Protein AF-A0A936A2B0-F1 (afdb_monomer)

Sequence (238 aa):
MNGNRLCLTAGALLLAACSSQGGEGPTPEQFKAALDAQLQALRPGGMTERTVLFENVRVGKSNGPRHSFSVTATVHDYGPGYPSNGYYGQTCVGRMDNWIFEMVPNAMGDWVVQGRMTVTDNECRNNPAEGQAAVPVTSLAGQRAAAVAMPPPPEGGSLALGEYACYGTGSQLMAGMGFVLSSDGSYADLDDDRGGNWQYDEGSASIRFSGGFLDGQRGSGVSAEGFAITDTVSCEPY

Nearest PDB structures (foldseek):
  5std-assembly1_A  TM=6.877E-01  e=2.145E+00  Pyricularia grisea
  3e99-assembly1_A  TM=5.330E-01  e=5.671E-01  Burkholderia mallei ATCC 23344
  1idp-assembly1_C  TM=6.829E-01  e=2.516E+00  Pyricularia grisea
  4m4d-assembly1_A  TM=3.464E-01  e=2.386E+00  Mus musculus
  4m4d-assembly2_B  TM=3.612E-01  e=7.295E+00  Mus musculus

Solvent-accessible surface area (backbone atoms only — not comparable to full-atom values): 13501 Å² total; per-residue (Å²): 135,89,82,91,80,90,81,83,92,82,77,87,72,80,76,72,77,79,71,79,64,87,62,100,63,80,50,69,59,37,48,40,33,48,46,46,55,54,50,56,74,63,56,56,89,79,46,82,45,70,48,55,19,45,64,44,74,42,83,54,65,69,36,68,50,36,37,30,33,35,31,26,32,33,43,38,36,37,16,54,59,47,52,96,78,74,36,22,32,34,20,33,43,25,68,43,76,66,41,65,33,36,39,30,50,46,100,88,41,51,77,42,73,45,64,87,86,74,70,84,79,48,54,71,38,66,20,86,36,70,90,40,60,55,64,54,74,88,79,51,70,52,43,65,62,58,95,63,80,71,72,79,51,75,89,39,38,33,53,57,49,42,43,31,44,46,52,45,58,88,86,52,61,77,48,86,58,36,31,32,39,44,96,88,36,38,31,26,34,74,82,68,80,46,43,31,38,48,48,78,39,42,92,73,17,28,36,39,30,40,53,46,90,51,46,79,41,45,32,37,70,28,25,60,74,25,29,31,58,46,101,55,26,40,34,30,68,106

Secondary structure (DSSP, 8-state):
-----------------------SS--HHHHHHHHHHHHHHTPPTT-SEEEEEEEEEEEEEEETTEEEEEEEEEEEEEE--BGGGTB--EEEEEEEEEEEEEEEE-TTS-EEEEE----SS-EEEE-SBTTB-SS-GGGS-SBPPPP-PPPPPPSS-----EEEEEEESTTS---TT-EEE-TTSEEE-TTSSSEEEEEEEGGGTEEEEESGGGTT-EEEEEETTEEEEETTEEEEE-

Mean predicted aligned error: 13.18 Å

Radius of gyration: 25.15 Å; Cα contacts (8 Å, |Δi|>4): 506; chains: 1; bounding box: 62×74×57 Å

pLDDT: mean 81.63, std 18.08, range [31.89, 98.44]

Foldseek 3Di:
DDDDDDDDDDDDPPPPPPPPPVDPAWDQLLVLQQLQVVLQVVADPQFPDKFKFWQDKDWDDDFQQKTKIFTWIKIWTDGCADVVVPQRFKIKIFIDHRFMWIWGQDPVLDTHIDGDSDRPPIDIDGAPHGPGHPDDPVVDHGHHRDDDDHDGGDQAARAGFAWKDKDFPDPDDPPVQTKTGDPVQKIAGPVRPWIFGKDADRVQLKMATPGTPCHGFMWGPHHQQWTASDPGMTMGHD

Structure (mmCIF, N/CA/C/O backbone):
data_AF-A0A936A2B0-F1
#
_entry.id   AF-A0A936A2B0-F1
#
loop_
_atom_site.group_PDB
_atom_site.id
_atom_site.type_symbol
_atom_site.label_atom_id
_atom_site.label_alt_id
_atom_site.label_comp_id
_atom_site.label_asym_id
_atom_site.label_entity_id
_atom_site.label_seq_id
_atom_site.pdbx_PDB_ins_code
_atom_site.Cartn_x
_atom_site.Cartn_y
_atom_site.Cartn_z
_atom_site.occupancy
_atom_site.B_iso_or_equiv
_atom_site.auth_seq_id
_atom_site.auth_comp_id
_atom_site.auth_asym_id
_atom_site.auth_atom_id
_atom_site.pdbx_PDB_model_num
ATOM 1 N N . MET A 1 1 ? 28.175 48.120 -22.594 1.00 34.78 1 MET A N 1
ATOM 2 C CA . MET A 1 1 ? 27.720 49.525 -22.620 1.00 34.78 1 MET A CA 1
ATOM 3 C C . MET A 1 1 ? 26.224 49.558 -22.342 1.00 34.78 1 MET A C 1
ATOM 5 O O . MET A 1 1 ? 25.479 48.958 -23.094 1.00 34.78 1 MET A O 1
ATOM 9 N N . ASN A 1 2 ? 25.874 50.193 -21.219 1.00 36.41 2 ASN A N 1
ATOM 10 C CA . ASN A 1 2 ? 24.611 50.804 -20.779 1.00 36.41 2 ASN A CA 1
ATOM 11 C C . ASN A 1 2 ? 23.242 50.248 -21.201 1.00 36.41 2 ASN A C 1
ATOM 13 O O . ASN A 1 2 ? 22.864 50.279 -22.366 1.00 36.41 2 ASN A O 1
ATOM 17 N N . GLY A 1 3 ? 22.425 49.981 -20.176 1.00 34.44 3 GLY A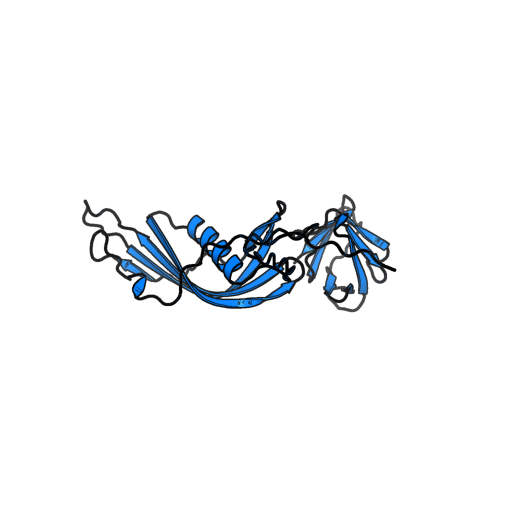 N 1
ATOM 18 C CA . GLY A 1 3 ? 20.970 49.917 -20.285 1.00 34.44 3 GLY A CA 1
ATOM 19 C C . GLY A 1 3 ? 20.259 49.718 -18.943 1.00 34.44 3 GLY A C 1
ATOM 20 O O . GLY A 1 3 ? 19.562 48.728 -18.777 1.00 34.44 3 GLY A O 1
ATOM 21 N N . ASN A 1 4 ? 20.436 50.635 -17.984 1.00 43.47 4 ASN A N 1
ATOM 22 C CA . ASN A 1 4 ? 19.662 50.669 -16.735 1.00 43.47 4 ASN A CA 1
ATOM 23 C C . ASN A 1 4 ? 18.202 51.082 -17.008 1.00 43.47 4 ASN A C 1
ATOM 25 O O . ASN A 1 4 ? 17.971 52.137 -17.600 1.00 43.47 4 ASN A O 1
ATOM 29 N N . ARG A 1 5 ? 17.227 50.334 -16.475 1.00 39.72 5 ARG A N 1
ATOM 30 C CA . ARG A 1 5 ? 15.884 50.844 -16.149 1.00 39.72 5 ARG A CA 1
ATOM 31 C C . ARG A 1 5 ? 15.418 50.265 -14.811 1.00 39.72 5 ARG A C 1
ATOM 33 O O . ARG A 1 5 ? 15.151 49.075 -14.708 1.00 39.72 5 ARG A O 1
ATOM 40 N N . LEU A 1 6 ? 15.315 51.139 -13.808 1.00 42.47 6 LEU A N 1
ATOM 41 C CA . LEU A 1 6 ? 14.513 50.921 -12.603 1.00 42.47 6 LEU A CA 1
ATOM 42 C C . LEU A 1 6 ? 13.024 51.086 -12.949 1.00 42.47 6 LEU A C 1
ATOM 44 O O . LEU A 1 6 ? 12.655 52.064 -13.602 1.00 42.47 6 LEU A O 1
ATOM 48 N N . CYS A 1 7 ? 12.170 50.204 -12.426 1.00 31.89 7 CYS A N 1
ATOM 49 C CA . CYS A 1 7 ? 10.752 50.493 -12.221 1.00 31.89 7 CYS A CA 1
ATOM 50 C C . CYS A 1 7 ? 10.194 49.747 -10.995 1.00 31.89 7 CYS A C 1
ATOM 52 O O . CYS A 1 7 ? 10.261 48.528 -10.927 1.00 31.89 7 CYS A O 1
ATOM 54 N N . LEU A 1 8 ? 9.673 50.560 -10.070 1.00 33.19 8 LEU A N 1
ATOM 55 C CA . LEU A 1 8 ? 8.627 50.382 -9.054 1.00 33.19 8 LEU A CA 1
ATOM 56 C C . LEU A 1 8 ? 8.524 49.122 -8.166 1.00 33.19 8 LEU A C 1
ATOM 58 O O . LEU A 1 8 ? 8.288 48.001 -8.594 1.00 33.19 8 LEU A O 1
ATOM 62 N N . THR A 1 9 ? 8.503 49.428 -6.867 1.00 45.38 9 THR A N 1
ATOM 63 C CA . THR A 1 9 ? 7.90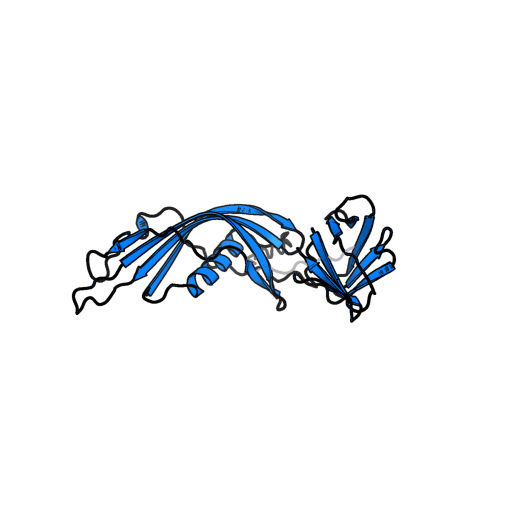0 48.709 -5.738 1.00 45.38 9 THR A CA 1
ATOM 64 C C . THR A 1 9 ? 6.398 48.449 -5.908 1.00 45.38 9 THR A C 1
ATOM 66 O O . THR A 1 9 ? 5.650 49.409 -6.079 1.00 45.38 9 THR A O 1
ATOM 69 N N . ALA A 1 10 ? 5.954 47.199 -5.733 1.00 35.53 10 ALA A N 1
ATOM 70 C CA . ALA A 1 10 ? 4.755 46.796 -4.976 1.00 35.53 10 ALA A CA 1
ATOM 71 C C . ALA A 1 10 ? 4.510 45.287 -5.141 1.00 35.53 10 ALA A C 1
ATOM 73 O O . ALA A 1 10 ? 4.564 44.766 -6.249 1.00 35.53 10 ALA A O 1
ATOM 74 N N . GLY A 1 11 ? 4.169 44.614 -4.042 1.00 33.69 11 GLY A N 1
ATOM 75 C CA . GLY A 1 11 ? 3.671 43.240 -4.057 1.00 33.69 11 GLY A CA 1
ATOM 76 C C . GLY A 1 11 ? 4.633 42.273 -3.391 1.00 33.69 11 GLY A C 1
ATOM 77 O O . GLY A 1 11 ? 5.591 41.808 -4.001 1.00 33.69 11 GLY A O 1
ATOM 78 N N . ALA A 1 12 ? 4.350 41.952 -2.130 1.00 42.19 12 ALA A N 1
ATOM 79 C CA . ALA A 1 12 ? 4.860 40.748 -1.503 1.00 42.19 12 ALA A CA 1
ATOM 80 C C . ALA A 1 12 ? 4.375 39.548 -2.333 1.00 42.19 12 ALA A C 1
ATOM 82 O O . ALA A 1 12 ? 3.252 39.076 -2.162 1.00 42.19 12 ALA A O 1
ATOM 83 N N . LEU A 1 13 ? 5.205 39.087 -3.271 1.00 35.16 13 LEU A N 1
ATOM 84 C CA . LEU A 1 13 ? 5.073 37.746 -3.809 1.00 35.16 13 LEU A CA 1
ATOM 85 C C . LEU A 1 13 ? 5.357 36.801 -2.641 1.00 35.16 13 LEU A C 1
ATOM 87 O O . LEU A 1 13 ? 6.506 36.645 -2.226 1.00 35.16 13 LEU A O 1
ATOM 91 N N . LEU A 1 14 ? 4.306 36.158 -2.123 1.00 37.97 14 LEU A N 1
ATOM 92 C CA . LEU A 1 14 ? 4.471 34.807 -1.614 1.00 37.97 14 LEU A CA 1
ATOM 93 C C . LEU A 1 14 ? 5.096 34.013 -2.762 1.00 37.97 14 LEU A C 1
ATOM 95 O O . LEU A 1 14 ? 4.418 33.636 -3.717 1.00 37.97 14 LEU A O 1
ATOM 99 N N . LEU A 1 15 ? 6.405 33.799 -2.676 1.00 38.22 15 LEU A N 1
ATOM 100 C CA . LEU A 1 15 ? 7.059 32.681 -3.325 1.00 38.22 15 LEU A CA 1
ATOM 101 C C . LEU A 1 15 ? 6.425 31.433 -2.708 1.00 38.22 15 LEU A C 1
ATOM 103 O O . LEU A 1 15 ? 6.916 30.888 -1.722 1.00 38.22 15 LEU A O 1
ATOM 107 N N . ALA A 1 16 ? 5.287 31.014 -3.262 1.00 39.38 16 ALA A N 1
ATOM 108 C CA . ALA A 1 16 ? 4.915 29.619 -3.244 1.00 39.38 16 ALA A CA 1
ATOM 109 C C . ALA A 1 16 ? 6.089 28.913 -3.916 1.00 39.38 16 ALA A C 1
ATOM 111 O O . ALA A 1 16 ? 6.254 28.971 -5.135 1.00 39.38 16 ALA A O 1
ATOM 112 N N . ALA A 1 17 ? 6.970 28.352 -3.092 1.00 35.91 17 ALA A N 1
ATOM 113 C CA . ALA A 1 17 ? 7.956 27.404 -3.543 1.00 35.91 17 ALA A CA 1
ATOM 114 C C . ALA A 1 17 ? 7.167 26.253 -4.172 1.00 35.91 17 ALA A C 1
ATOM 116 O O . ALA A 1 17 ? 6.726 25.334 -3.488 1.00 35.91 17 ALA A O 1
ATOM 117 N N . CYS A 1 18 ? 6.949 26.322 -5.485 1.00 34.06 18 CYS A N 1
ATOM 118 C CA . CYS A 1 18 ? 6.790 25.128 -6.289 1.00 34.06 18 CYS A CA 1
ATOM 119 C C . CYS A 1 18 ? 8.15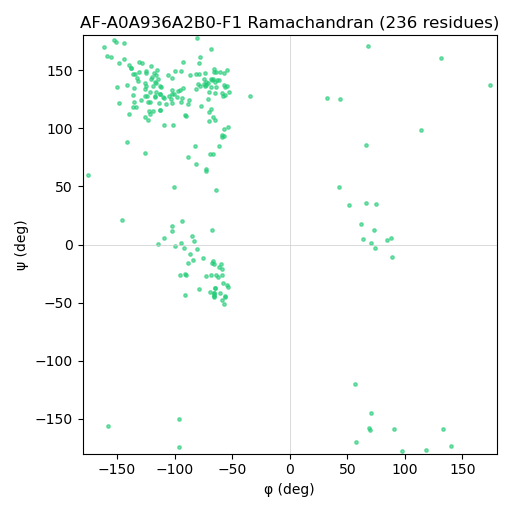4 24.448 -6.262 1.00 34.06 18 CYS A C 1
ATOM 121 O O . CYS A 1 18 ? 8.956 24.565 -7.183 1.00 34.06 18 CYS A O 1
ATOM 123 N N . SER A 1 19 ? 8.440 23.779 -5.150 1.00 33.34 19 SER A N 1
ATOM 124 C CA . SER A 1 19 ? 9.406 22.704 -5.126 1.00 33.34 19 SER A CA 1
ATOM 125 C C . SER A 1 19 ? 8.766 21.568 -5.915 1.00 33.34 19 SER A C 1
ATOM 127 O O . SER A 1 19 ? 8.246 20.621 -5.339 1.00 33.34 19 SER A O 1
ATOM 129 N N . SER A 1 20 ? 8.780 21.655 -7.245 1.00 37.66 20 SER A N 1
ATOM 130 C CA . SER A 1 20 ? 8.722 20.461 -8.083 1.00 37.66 20 SER A CA 1
ATOM 131 C C . SER A 1 20 ? 10.087 19.781 -7.974 1.00 37.66 20 SER A C 1
ATOM 133 O O . SER A 1 20 ? 10.875 19.748 -8.916 1.00 37.66 20 SER A O 1
ATOM 135 N N . GLN A 1 21 ? 10.410 19.317 -6.766 1.00 36.19 21 GLN A N 1
ATOM 136 C CA . GLN A 1 21 ? 11.351 18.228 -6.610 1.00 36.19 21 GLN A CA 1
ATOM 137 C C . GLN A 1 21 ? 10.598 17.015 -7.138 1.00 36.19 21 GLN A C 1
ATOM 139 O O . GLN A 1 21 ? 9.644 16.565 -6.508 1.00 36.19 21 GLN A O 1
ATOM 144 N N . GLY A 1 22 ? 10.976 16.551 -8.331 1.00 34.47 22 GLY A N 1
ATOM 145 C CA . GLY A 1 22 ? 10.652 15.200 -8.767 1.00 34.47 22 GLY A CA 1
ATOM 146 C C . GLY A 1 22 ? 11.225 14.245 -7.726 1.00 34.47 22 GLY A C 1
ATOM 147 O O . GLY A 1 22 ? 12.419 13.967 -7.731 1.00 34.47 22 GLY A O 1
ATOM 148 N N . GLY A 1 23 ? 10.400 13.878 -6.750 1.00 42.44 23 GLY A N 1
ATOM 149 C CA . GLY A 1 23 ? 10.734 12.901 -5.728 1.00 42.44 23 GLY A CA 1
ATOM 150 C C . GLY A 1 23 ? 10.566 11.502 -6.303 1.00 42.44 23 GLY A C 1
ATOM 151 O O . GLY A 1 23 ? 9.599 11.248 -7.016 1.00 42.44 23 GLY A O 1
ATOM 152 N N . GLU A 1 24 ? 11.518 10.625 -5.986 1.00 63.53 24 GLU A N 1
ATOM 153 C CA . GLU A 1 24 ? 11.667 9.218 -6.396 1.00 63.53 24 GLU A CA 1
ATOM 154 C C . GLU A 1 24 ? 10.535 8.275 -5.904 1.00 63.53 24 GLU A C 1
ATOM 156 O O . GLU A 1 24 ? 10.797 7.185 -5.392 1.00 63.53 24 GLU A O 1
ATOM 161 N N . GLY A 1 25 ? 9.267 8.672 -6.053 1.00 73.38 25 GLY A N 1
ATOM 162 C CA . GLY A 1 25 ? 8.088 7.873 -5.703 1.00 73.38 25 GLY A CA 1
ATOM 163 C C . GLY A 1 25 ? 7.183 8.479 -4.622 1.00 73.38 25 GLY A C 1
ATOM 164 O O . GLY A 1 25 ? 7.419 9.598 -4.156 1.00 73.38 25 GLY A O 1
ATOM 165 N N . PRO A 1 26 ? 6.123 7.754 -4.211 1.00 87.19 26 PRO A N 1
ATOM 166 C CA . PRO A 1 26 ? 5.186 8.183 -3.181 1.00 87.19 26 PRO A CA 1
ATOM 167 C C . PRO A 1 26 ? 5.832 8.347 -1.804 1.00 87.19 26 PRO A C 1
ATOM 169 O O . PRO A 1 26 ? 6.646 7.533 -1.365 1.00 87.19 26 PRO A O 1
ATOM 172 N N . THR A 1 27 ? 5.412 9.377 -1.072 1.00 91.88 27 THR A N 1
ATOM 173 C CA . THR A 1 27 ? 5.827 9.594 0.319 1.00 91.88 27 THR A CA 1
ATOM 174 C C . THR A 1 27 ? 5.070 8.673 1.288 1.00 91.88 27 THR A C 1
ATOM 176 O O . THR A 1 27 ? 3.977 8.196 0.963 1.00 91.88 27 THR A O 1
ATOM 179 N N . PRO A 1 28 ? 5.572 8.454 2.522 1.00 95.00 28 PRO A N 1
ATOM 180 C CA . PRO A 1 28 ? 4.827 7.728 3.555 1.00 95.00 28 PRO A CA 1
ATOM 181 C C . PRO A 1 28 ? 3.436 8.308 3.825 1.00 95.00 28 PRO A C 1
ATOM 183 O O . PRO A 1 28 ? 2.502 7.569 4.111 1.00 95.00 28 PRO A O 1
ATOM 186 N N . GLU A 1 29 ? 3.277 9.626 3.748 1.00 95.69 29 GLU A N 1
ATOM 187 C CA . GLU A 1 29 ? 2.009 10.321 3.967 1.00 95.69 29 GLU A CA 1
ATOM 188 C C . GLU A 1 29 ? 1.018 10.040 2.836 1.00 95.69 29 GLU A C 1
ATOM 190 O O . GLU A 1 29 ? -0.158 9.793 3.105 1.00 95.69 29 GLU A O 1
ATOM 195 N N . GLN A 1 30 ? 1.494 10.012 1.588 1.00 94.44 30 GLN A N 1
ATOM 196 C CA . GLN A 1 30 ? 0.686 9.633 0.428 1.00 94.44 30 GLN A CA 1
ATOM 197 C C . GLN A 1 30 ? 0.269 8.166 0.507 1.00 94.44 30 GLN A C 1
ATOM 199 O O . GLN A 1 30 ? -0.907 7.850 0.335 1.00 94.44 30 GLN A O 1
ATOM 204 N N . PHE A 1 31 ? 1.200 7.287 0.875 1.00 95.62 31 PHE A N 1
ATOM 205 C CA . PHE A 1 31 ? 0.902 5.884 1.127 1.00 95.62 31 PHE A CA 1
ATOM 206 C C . PHE A 1 31 ? -0.147 5.699 2.236 1.00 95.62 31 PHE A C 1
ATOM 208 O O . PHE A 1 31 ? -1.123 4.980 2.035 1.00 95.62 31 PHE A O 1
ATOM 215 N N . LYS A 1 32 ? 0.001 6.374 3.388 1.00 97.62 32 LYS A N 1
ATOM 216 C CA . LYS A 1 32 ? -0.976 6.314 4.496 1.00 97.62 32 LYS A CA 1
ATOM 217 C C . LYS A 1 32 ? -2.371 6.724 4.031 1.00 97.62 32 LYS A C 1
ATOM 219 O O . LYS A 1 32 ? -3.336 6.051 4.375 1.00 97.62 32 LYS A O 1
ATOM 224 N N . ALA A 1 33 ? -2.480 7.808 3.262 1.00 96.00 33 ALA A N 1
ATOM 225 C CA . ALA A 1 33 ? -3.760 8.283 2.745 1.00 96.00 33 ALA A CA 1
ATOM 226 C C . ALA A 1 33 ? -4.390 7.291 1.752 1.00 96.00 33 ALA A C 1
ATOM 228 O O . ALA A 1 33 ? -5.587 7.021 1.840 1.00 96.00 33 ALA A O 1
ATOM 229 N N . ALA A 1 34 ? -3.592 6.706 0.854 1.00 94.00 34 ALA A N 1
ATOM 230 C CA . ALA A 1 34 ? -4.067 5.701 -0.095 1.00 94.00 34 ALA A CA 1
ATOM 231 C C . ALA A 1 34 ? -4.514 4.404 0.607 1.00 94.00 34 ALA A C 1
ATOM 233 O O . ALA A 1 34 ? -5.595 3.884 0.323 1.00 94.00 34 ALA A O 1
ATOM 234 N N . LEU A 1 35 ? -3.720 3.910 1.563 1.00 96.12 35 LEU A N 1
ATOM 235 C CA . LEU A 1 35 ? -4.048 2.715 2.338 1.00 96.12 35 LEU A CA 1
ATOM 236 C C . LEU A 1 35 ? -5.276 2.938 3.234 1.00 96.12 35 LEU A C 1
ATOM 238 O O . LEU A 1 35 ? -6.143 2.069 3.289 1.00 96.12 35 LEU A O 1
ATOM 242 N N . ASP A 1 36 ? -5.398 4.096 3.896 1.00 96.69 36 ASP A N 1
ATOM 243 C CA . ASP A 1 36 ? -6.604 4.440 4.664 1.00 96.69 36 ASP A CA 1
ATOM 244 C C . ASP A 1 36 ? -7.844 4.403 3.764 1.00 96.69 36 ASP A C 1
ATOM 246 O O . ASP A 1 36 ? -8.787 3.679 4.070 1.00 96.69 36 ASP A O 1
ATOM 250 N N . ALA A 1 37 ? -7.819 5.072 2.607 1.00 93.44 37 ALA A N 1
ATOM 251 C CA . ALA A 1 37 ? -8.951 5.089 1.682 1.00 93.44 37 ALA A CA 1
ATOM 252 C C . ALA A 1 37 ? -9.391 3.677 1.246 1.00 93.44 37 ALA A C 1
ATOM 254 O O . ALA A 1 37 ? -10.586 3.366 1.255 1.00 93.44 37 ALA A O 1
ATOM 255 N N . GLN A 1 38 ? -8.440 2.797 0.917 1.00 93.25 38 GLN A N 1
ATOM 256 C CA . GLN A 1 38 ? -8.750 1.412 0.557 1.00 93.25 38 GLN A CA 1
ATOM 257 C C . GLN A 1 38 ? -9.323 0.614 1.734 1.00 93.25 38 GLN A C 1
ATOM 259 O O . GLN A 1 38 ? -10.316 -0.099 1.576 1.00 93.25 38 GLN A O 1
ATOM 264 N N . LEU A 1 39 ? -8.753 0.750 2.932 1.00 95.00 39 LEU A N 1
ATOM 265 C CA . LEU A 1 39 ? -9.271 0.073 4.120 1.00 95.00 39 LEU A CA 1
ATOM 266 C C . LEU A 1 39 ? -10.670 0.578 4.487 1.00 95.00 39 LEU A C 1
ATOM 268 O O . LEU A 1 39 ? -11.517 -0.230 4.866 1.00 95.00 39 LEU A O 1
ATOM 272 N N . GLN A 1 40 ? -10.957 1.872 4.333 1.00 95.06 40 GLN A N 1
ATOM 273 C CA . GLN A 1 40 ? -12.298 2.433 4.530 1.00 95.06 40 GLN A CA 1
ATOM 274 C C . GLN A 1 40 ? -13.321 1.820 3.565 1.00 95.06 40 GLN A C 1
ATOM 276 O O . GLN A 1 40 ? -14.428 1.475 3.984 1.00 95.06 40 GLN A O 1
ATOM 281 N N . ALA A 1 41 ? -12.948 1.619 2.296 1.00 92.25 41 ALA A N 1
ATOM 282 C CA . ALA A 1 41 ? -13.806 0.972 1.301 1.00 92.25 41 ALA A CA 1
ATOM 283 C C . ALA A 1 41 ? -14.118 -0.499 1.642 1.00 92.25 41 ALA A C 1
ATOM 285 O O . ALA A 1 41 ? -15.170 -1.013 1.268 1.00 92.25 41 ALA A O 1
ATOM 286 N N . LEU A 1 42 ? -13.238 -1.159 2.400 1.00 91.25 42 LEU A N 1
ATOM 287 C CA . LEU A 1 42 ? -13.377 -2.548 2.847 1.00 91.25 42 LEU A CA 1
ATOM 288 C C . LEU A 1 42 ? -14.022 -2.685 4.236 1.00 91.25 42 LEU A C 1
ATOM 290 O O . LEU A 1 42 ? -13.825 -3.702 4.911 1.00 91.25 42 LEU A O 1
ATOM 294 N N . ARG A 1 43 ? -14.747 -1.665 4.715 1.00 93.19 43 ARG A N 1
ATOM 295 C CA . ARG A 1 43 ? -15.423 -1.729 6.017 1.00 93.19 43 ARG A CA 1
ATOM 296 C C . ARG A 1 43 ? -16.410 -2.917 6.063 1.00 93.19 43 ARG A C 1
ATOM 298 O O . ARG A 1 43 ? -17.260 -3.022 5.178 1.00 93.19 43 ARG A O 1
ATOM 305 N N . PRO A 1 44 ? -16.340 -3.795 7.085 1.00 89.88 44 PRO A N 1
ATOM 306 C CA . PRO A 1 44 ? -17.211 -4.956 7.200 1.00 89.88 44 PRO A CA 1
ATOM 307 C C . PRO A 1 44 ? -18.686 -4.573 7.294 1.00 89.88 44 PRO A C 1
ATOM 309 O O . PRO A 1 44 ? -19.053 -3.553 7.884 1.00 89.88 44 PRO A O 1
ATOM 312 N N . GLY A 1 45 ? -19.550 -5.442 6.768 1.00 87.56 45 GLY A N 1
ATOM 313 C CA . GLY A 1 45 ? -20.993 -5.316 6.954 1.00 87.56 45 GLY A CA 1
ATOM 314 C C . GLY A 1 45 ? -21.365 -5.304 8.441 1.00 87.56 45 GLY A C 1
ATOM 315 O O . GLY A 1 45 ? -20.820 -6.072 9.230 1.00 87.56 45 GLY A O 1
ATOM 316 N N . GLY A 1 46 ? -22.287 -4.419 8.826 1.00 85.62 46 GLY A N 1
ATOM 317 C CA . GLY A 1 46 ? -22.700 -4.227 10.223 1.00 85.62 46 GLY A CA 1
ATOM 318 C C . GLY A 1 46 ? -21.867 -3.205 11.009 1.00 85.62 46 GLY A C 1
ATOM 319 O O . GLY A 1 46 ? -22.297 -2.789 12.085 1.00 85.62 46 GLY A O 1
ATOM 320 N N . MET A 1 47 ? -20.737 -2.743 10.462 1.00 91.31 47 MET A N 1
ATOM 321 C CA . MET A 1 47 ? -19.936 -1.654 11.030 1.00 91.31 47 MET A CA 1
ATOM 322 C C . MET A 1 47 ? -20.313 -0.318 10.383 1.00 91.31 47 MET A C 1
ATOM 324 O O . MET A 1 47 ? -20.401 -0.201 9.156 1.00 91.31 47 MET A O 1
ATOM 328 N N . THR A 1 48 ? -20.525 0.710 11.200 1.00 93.38 48 THR A N 1
ATOM 329 C CA . THR A 1 48 ? -20.861 2.063 10.728 1.00 93.38 48 THR A CA 1
ATOM 330 C C . THR A 1 48 ? -19.638 2.958 10.625 1.00 93.38 48 THR A C 1
ATOM 332 O O . THR A 1 48 ? -19.628 3.880 9.814 1.00 93.38 48 THR A O 1
ATOM 335 N N . GLU A 1 49 ? -18.601 2.676 11.412 1.00 94.81 49 GLU A N 1
ATOM 336 C CA . GLU A 1 49 ? -17.352 3.429 11.410 1.00 94.81 49 GLU A CA 1
ATOM 337 C C . GLU A 1 49 ? -16.162 2.475 11.334 1.00 94.81 49 GLU A C 1
ATOM 339 O O . GLU A 1 49 ? -16.164 1.410 11.950 1.00 94.81 49 GLU A O 1
ATOM 344 N N . ARG A 1 50 ? -15.154 2.885 10.563 1.00 96.88 50 ARG A N 1
ATOM 345 C CA . ARG A 1 50 ? -13.814 2.308 10.557 1.00 96.88 50 ARG A CA 1
ATOM 346 C C . ARG A 1 50 ? -12.825 3.439 10.804 1.00 96.88 50 ARG A C 1
ATOM 348 O O . ARG A 1 50 ? -12.921 4.497 10.188 1.00 96.88 50 ARG A O 1
ATOM 355 N N . THR A 1 51 ? -11.866 3.219 11.687 1.00 97.81 51 THR A N 1
ATOM 356 C CA . THR A 1 51 ? -10.740 4.118 11.927 1.00 97.81 51 THR A CA 1
ATOM 357 C C . THR A 1 51 ? -9.441 3.348 11.742 1.00 97.81 51 THR A C 1
ATOM 359 O O . THR A 1 51 ? -9.245 2.311 12.370 1.00 97.81 51 THR A O 1
ATOM 362 N N . VAL A 1 52 ? -8.535 3.875 10.919 1.00 98.00 52 VAL A N 1
ATOM 363 C CA . VAL A 1 52 ? -7.172 3.351 10.777 1.00 98.00 52 VAL A CA 1
ATOM 364 C C . VAL A 1 52 ? -6.206 4.289 11.495 1.00 98.00 52 VAL A C 1
ATOM 366 O O . VAL A 1 52 ? -6.226 5.504 11.286 1.00 98.00 52 VAL A O 1
ATOM 369 N N . LEU A 1 53 ? -5.377 3.728 12.372 1.00 98.44 53 LEU A N 1
ATOM 370 C CA . LEU A 1 53 ? -4.364 4.449 13.135 1.00 98.44 53 LEU A CA 1
ATOM 371 C C . LEU A 1 53 ? -2.984 3.909 12.780 1.00 98.44 53 LEU A C 1
ATOM 373 O O . LEU A 1 53 ? -2.666 2.758 13.060 1.00 98.44 53 LEU A O 1
ATOM 377 N N . PHE A 1 54 ? -2.153 4.747 12.175 1.00 98.44 54 PHE A N 1
ATOM 378 C CA . PHE A 1 54 ? -0.788 4.404 11.798 1.00 98.44 54 PHE A CA 1
ATOM 379 C C . PHE A 1 54 ? 0.161 4.705 12.954 1.00 98.44 54 PHE A C 1
ATOM 381 O O . PHE A 1 54 ? 0.266 5.851 13.393 1.00 98.44 54 PHE A O 1
ATOM 388 N N . GLU A 1 55 ? 0.867 3.689 13.439 1.00 97.81 55 GLU A N 1
ATOM 389 C CA . GLU A 1 55 ? 1.911 3.844 14.458 1.00 97.81 55 GLU A CA 1
ATOM 390 C C . GLU A 1 55 ? 3.273 4.066 13.814 1.00 97.81 55 GLU A C 1
ATOM 392 O O . GLU A 1 55 ? 4.039 4.926 14.242 1.00 97.81 55 GLU A O 1
ATOM 397 N N . ASN A 1 56 ? 3.571 3.290 12.773 1.00 97.31 56 ASN A N 1
ATOM 398 C CA . ASN A 1 56 ? 4.835 3.361 12.065 1.00 97.31 56 ASN A CA 1
ATOM 399 C C . ASN A 1 56 ? 4.636 2.966 10.600 1.00 97.31 56 ASN A C 1
ATOM 401 O O . ASN A 1 56 ? 3.977 1.972 10.300 1.00 97.31 56 ASN A O 1
ATOM 405 N N . VAL A 1 57 ? 5.230 3.743 9.699 1.00 97.56 57 VAL A N 1
ATOM 406 C CA . VAL A 1 57 ? 5.307 3.443 8.269 1.00 97.56 57 VAL A CA 1
ATOM 407 C C . VAL A 1 57 ? 6.740 3.697 7.842 1.00 97.56 57 VAL A C 1
ATOM 409 O O . VAL A 1 57 ? 7.233 4.819 7.958 1.00 97.56 57 VAL A O 1
ATOM 412 N N . ARG A 1 58 ? 7.413 2.652 7.368 1.00 95.69 58 ARG A N 1
ATOM 413 C CA . ARG A 1 58 ? 8.794 2.719 6.891 1.00 95.69 58 ARG A CA 1
ATOM 414 C C . ARG A 1 58 ? 8.821 2.473 5.396 1.00 95.69 58 ARG A C 1
ATOM 416 O O . ARG A 1 58 ? 8.263 1.480 4.934 1.00 95.69 58 ARG A O 1
ATOM 423 N N . VAL A 1 59 ? 9.495 3.357 4.668 1.00 93.12 59 VAL A N 1
ATOM 424 C CA . VAL A 1 59 ? 9.780 3.151 3.246 1.00 93.12 59 VAL A CA 1
ATOM 425 C C . VAL A 1 59 ? 10.702 1.940 3.112 1.00 93.12 59 VAL A C 1
ATOM 427 O O . VAL A 1 59 ? 11.684 1.812 3.846 1.00 93.12 59 VAL A O 1
ATOM 430 N N . GLY A 1 60 ? 10.326 1.027 2.227 1.00 88.25 60 GLY A N 1
ATOM 431 C CA . GLY A 1 60 ? 11.084 -0.159 1.864 1.00 88.25 60 GLY A CA 1
ATOM 432 C C . GLY A 1 60 ? 11.912 0.068 0.603 1.00 88.25 60 GLY A C 1
ATOM 433 O O . GLY A 1 60 ? 12.368 1.175 0.322 1.00 88.25 60 GLY A O 1
ATOM 434 N N . LYS A 1 61 ? 12.125 -1.008 -0.156 1.00 78.88 61 LYS A N 1
ATOM 435 C CA . LYS A 1 61 ? 12.778 -0.922 -1.463 1.00 78.88 61 LYS A CA 1
ATOM 436 C C . LYS A 1 61 ? 11.804 -0.320 -2.481 1.00 78.88 61 LYS A C 1
ATOM 438 O O . LYS A 1 61 ? 10.614 -0.623 -2.451 1.00 78.88 61 LYS A O 1
ATOM 443 N N . SER A 1 62 ? 12.336 0.499 -3.379 1.00 76.62 62 SER A N 1
ATOM 444 C CA . SER A 1 62 ? 11.641 0.918 -4.594 1.00 76.62 62 SER A CA 1
ATOM 445 C C . SER A 1 62 ? 12.184 0.116 -5.767 1.00 76.62 62 SER A C 1
ATOM 447 O O . SER A 1 62 ? 13.379 -0.182 -5.826 1.00 76.62 62 SER A O 1
ATOM 449 N N . ASN A 1 63 ? 11.303 -0.236 -6.687 1.00 66.38 63 ASN A N 1
ATOM 450 C CA . ASN A 1 63 ? 11.601 -1.035 -7.852 1.00 66.38 63 ASN A CA 1
ATOM 451 C C . ASN A 1 63 ? 10.814 -0.484 -9.053 1.00 66.38 63 ASN A C 1
ATOM 453 O O . ASN A 1 63 ? 9.667 -0.865 -9.301 1.00 66.38 63 ASN A O 1
ATOM 457 N N . GLY A 1 64 ? 11.422 0.482 -9.748 1.00 69.81 64 GLY A N 1
ATOM 458 C CA . GLY A 1 64 ? 10.739 1.288 -10.758 1.00 69.81 64 GLY A CA 1
ATOM 459 C C . GLY A 1 64 ? 9.513 1.990 -10.148 1.00 69.81 64 GLY A C 1
ATOM 460 O O . GLY A 1 64 ? 9.676 2.734 -9.183 1.00 69.81 64 GLY A O 1
ATOM 461 N N . PRO A 1 65 ? 8.293 1.741 -10.653 1.00 73.88 65 PRO A N 1
ATOM 462 C CA . PRO A 1 65 ? 7.052 2.333 -10.157 1.00 73.88 65 PRO A CA 1
ATOM 463 C C . PRO A 1 65 ? 6.499 1.652 -8.899 1.00 73.88 65 PRO A C 1
ATOM 465 O O . PRO A 1 65 ? 5.449 2.057 -8.399 1.00 73.88 65 PRO A O 1
ATOM 468 N N . ARG A 1 66 ? 7.134 0.566 -8.434 1.00 80.62 66 ARG A N 1
ATOM 469 C CA . ARG A 1 66 ? 6.702 -0.176 -7.252 1.00 80.62 66 ARG A CA 1
ATOM 470 C C . ARG A 1 66 ? 7.445 0.324 -6.032 1.00 80.62 66 ARG A C 1
ATOM 472 O O . ARG A 1 66 ? 8.670 0.267 -5.983 1.00 80.62 66 ARG A O 1
ATOM 479 N N . HIS A 1 67 ? 6.706 0.780 -5.033 1.00 86.94 67 HIS A N 1
ATOM 480 C CA . HIS A 1 67 ? 7.284 1.320 -3.808 1.00 86.94 67 HIS A CA 1
ATOM 481 C C . HIS A 1 67 ? 6.783 0.521 -2.613 1.00 86.94 67 HIS A C 1
ATOM 483 O O . HIS A 1 67 ? 5.594 0.560 -2.297 1.00 86.94 67 HIS A O 1
ATOM 489 N N . SER A 1 68 ? 7.669 -0.229 -1.957 1.00 92.50 68 SER A N 1
ATOM 490 C CA . SER A 1 68 ? 7.285 -1.032 -0.798 1.00 92.50 68 SER A CA 1
ATOM 491 C C . SER A 1 68 ? 7.234 -0.193 0.480 1.00 92.50 68 SER A C 1
ATOM 493 O O . SER A 1 68 ? 8.059 0.694 0.696 1.00 92.50 68 SER A O 1
ATOM 495 N N . PHE A 1 69 ? 6.319 -0.535 1.383 1.00 96.19 69 PHE A N 1
ATOM 496 C CA . PHE A 1 69 ? 6.172 0.072 2.703 1.00 96.19 69 PHE A CA 1
ATOM 497 C C . PHE A 1 69 ? 5.962 -1.011 3.761 1.00 96.19 69 PHE A C 1
ATOM 499 O O . PHE A 1 69 ? 5.159 -1.923 3.576 1.00 96.19 69 PHE A O 1
ATOM 506 N N . SER A 1 70 ? 6.664 -0.898 4.890 1.00 97.31 70 SER A N 1
ATOM 507 C CA . SER A 1 70 ? 6.411 -1.707 6.085 1.00 97.31 70 SER A CA 1
ATOM 508 C C . SER A 1 70 ? 5.553 -0.921 7.070 1.00 97.31 70 SER A C 1
ATOM 510 O O . SER A 1 70 ? 5.887 0.215 7.418 1.00 97.31 70 SER A O 1
ATOM 512 N N . VAL A 1 71 ? 4.441 -1.515 7.500 1.00 98.12 71 VAL A N 1
ATOM 513 C CA . VAL A 1 71 ? 3.360 -0.830 8.209 1.00 98.12 71 VAL A CA 1
ATOM 514 C C . VAL A 1 71 ? 3.047 -1.523 9.525 1.00 98.12 71 VAL A C 1
ATOM 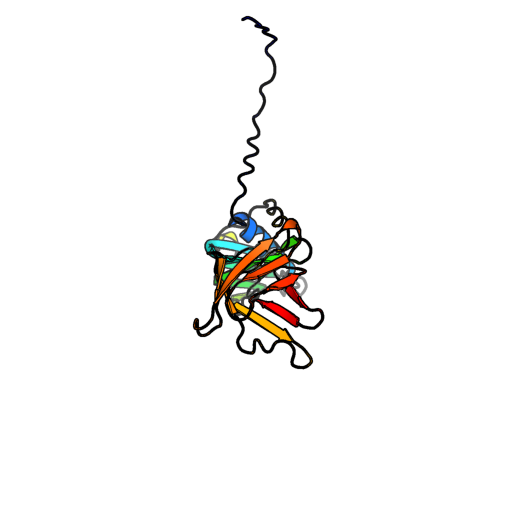516 O O . VAL A 1 71 ? 2.729 -2.712 9.569 1.00 98.12 71 VAL A O 1
ATOM 519 N N . THR A 1 72 ? 3.049 -0.730 10.591 1.00 98.06 72 THR A N 1
ATOM 520 C CA . THR A 1 72 ? 2.404 -1.064 11.857 1.00 98.06 72 THR A CA 1
ATOM 521 C C . THR A 1 72 ? 1.230 -0.114 12.051 1.00 98.06 72 THR A C 1
ATOM 523 O O . THR A 1 72 ? 1.410 1.105 12.148 1.00 98.06 72 THR A O 1
ATOM 526 N N . ALA A 1 73 ? 0.024 -0.672 12.074 1.00 97.94 73 ALA A N 1
ATOM 527 C CA . ALA A 1 73 ? -1.215 0.087 12.162 1.00 97.94 73 ALA A CA 1
ATOM 528 C C . ALA A 1 73 ? -2.290 -0.688 12.927 1.00 97.94 73 ALA A C 1
ATOM 530 O O . ALA A 1 73 ? -2.283 -1.916 12.977 1.00 97.94 73 ALA A O 1
ATOM 531 N N . THR A 1 74 ? -3.240 0.045 13.488 1.00 97.94 74 THR A N 1
ATOM 532 C CA . THR A 1 74 ? -4.411 -0.498 14.167 1.00 97.94 74 THR A CA 1
ATOM 533 C C . THR A 1 74 ? -5.663 -0.154 13.363 1.00 97.94 74 THR A C 1
ATOM 535 O O . THR A 1 74 ? -5.874 1.003 13.000 1.00 97.94 74 THR A O 1
ATOM 538 N N . VAL A 1 75 ? -6.499 -1.154 13.088 1.00 97.44 75 VAL A N 1
ATOM 539 C CA . VAL A 1 75 ? -7.827 -0.997 12.485 1.00 97.44 75 VAL A CA 1
ATOM 540 C C . VAL A 1 75 ? -8.862 -1.137 13.590 1.00 97.44 75 VAL A C 1
ATOM 542 O O . VAL A 1 75 ? -8.912 -2.150 14.282 1.00 97.44 75 VAL A O 1
ATOM 545 N N . HIS A 1 76 ? -9.680 -0.110 13.761 1.00 97.56 76 HIS A N 1
ATOM 546 C CA . HIS A 1 76 ? -10.779 -0.061 14.714 1.00 97.56 76 HIS A CA 1
ATOM 547 C C . HIS A 1 76 ? -12.089 -0.002 13.941 1.00 97.56 76 HIS A C 1
ATOM 549 O O . HIS A 1 76 ? -12.286 0.901 13.134 1.00 97.56 76 HIS A O 1
ATOM 555 N N . ASP A 1 77 ? -12.967 -0.966 14.179 1.00 96.38 77 ASP A N 1
ATOM 556 C CA . ASP A 1 77 ? -14.287 -1.041 13.566 1.00 96.38 77 ASP A CA 1
ATOM 557 C C . ASP A 1 77 ? -15.358 -0.932 14.653 1.00 96.38 77 ASP A C 1
ATOM 559 O O . ASP A 1 77 ? -15.338 -1.676 15.637 1.00 96.38 77 ASP A O 1
ATOM 563 N N . TYR A 1 78 ? -16.307 -0.017 14.470 1.00 96.00 78 TYR A N 1
ATOM 564 C CA . TYR A 1 78 ? -17.422 0.193 15.387 1.00 96.00 78 TYR A CA 1
ATOM 565 C C . TYR A 1 78 ? -18.758 -0.109 14.709 1.00 96.00 78 TYR A C 1
ATOM 567 O O . TYR A 1 78 ? -19.096 0.458 13.663 1.00 96.00 78 TYR A O 1
ATOM 575 N N . GLY A 1 79 ? -19.539 -0.976 15.351 1.00 94.62 79 GLY A N 1
ATOM 576 C CA . GLY A 1 79 ? -20.918 -1.283 14.997 1.00 94.62 79 GLY A CA 1
ATOM 577 C C . GLY A 1 79 ? -21.856 -0.989 16.175 1.00 94.62 79 GLY A C 1
ATOM 578 O O . GLY A 1 79 ? -21.681 -1.596 17.231 1.00 94.62 79 GLY A O 1
ATOM 579 N N . PRO A 1 80 ? -22.875 -0.124 16.026 1.00 89.94 80 PRO A N 1
ATOM 580 C CA . PRO A 1 80 ? -23.787 0.267 17.108 1.00 89.94 80 PRO A CA 1
ATOM 581 C C . PRO A 1 80 ? -24.828 -0.809 17.460 1.00 89.94 80 PRO A C 1
ATOM 583 O O . PRO A 1 80 ? -25.517 -0.700 18.472 1.00 89.94 80 PRO A O 1
ATOM 586 N N . GLY A 1 81 ? -24.964 -1.844 16.623 1.00 85.50 81 GLY A N 1
ATOM 587 C CA . GLY A 1 81 ? -25.950 -2.908 16.792 1.00 85.50 81 GLY A CA 1
ATOM 588 C C . GLY A 1 81 ? -27.389 -2.457 16.534 1.00 85.50 81 GLY A C 1
ATOM 589 O O . GLY A 1 81 ? -27.658 -1.646 15.653 1.00 85.50 81 GLY A O 1
ATOM 590 N N . TYR A 1 82 ? -28.315 -3.027 17.302 1.00 84.25 82 TYR A N 1
ATOM 591 C CA . TYR A 1 82 ? -29.743 -2.718 17.331 1.00 84.25 82 TYR A CA 1
ATOM 592 C C . TYR A 1 82 ? -30.166 -2.388 18.779 1.00 84.25 82 TYR A C 1
ATOM 594 O O . TYR A 1 82 ? -30.732 -3.238 19.480 1.00 84.25 82 TYR A O 1
ATOM 602 N N . PRO A 1 83 ? -29.878 -1.163 19.260 1.00 77.38 83 PRO A N 1
ATOM 603 C CA . PRO A 1 83 ? -30.111 -0.772 20.652 1.00 77.38 83 PRO A CA 1
ATOM 604 C C . PRO A 1 83 ? -31.564 -0.914 21.106 1.00 77.38 83 PRO A C 1
ATOM 606 O O . PRO A 1 83 ? -31.817 -1.290 22.249 1.00 77.38 83 PRO A O 1
ATOM 609 N N . SER A 1 84 ? -32.522 -0.701 20.199 1.00 81.69 84 SER A N 1
ATOM 610 C CA . SER A 1 84 ? -33.956 -0.885 20.457 1.00 81.69 84 SER A CA 1
ATOM 611 C C . SER A 1 84 ? -34.325 -2.306 20.898 1.00 81.69 84 SER A C 1
ATOM 613 O O . SER A 1 84 ? -35.297 -2.481 21.626 1.00 81.69 84 SER A O 1
ATOM 615 N N . ASN A 1 85 ? -33.525 -3.305 20.514 1.00 81.56 85 ASN A N 1
ATOM 616 C CA . ASN A 1 85 ? -33.691 -4.706 20.905 1.00 81.56 85 ASN A CA 1
ATOM 617 C C . ASN A 1 85 ? -32.701 -5.130 22.009 1.00 81.56 85 ASN A C 1
ATOM 619 O O . ASN A 1 85 ? -32.538 -6.321 22.263 1.00 81.56 85 ASN A O 1
ATOM 623 N N . GLY A 1 86 ? -31.998 -4.178 22.636 1.00 78.25 86 GLY A N 1
ATOM 624 C CA . GLY A 1 86 ? -30.986 -4.446 23.662 1.00 78.25 86 GLY A CA 1
ATOM 625 C C . GLY A 1 86 ? -29.668 -5.022 23.130 1.00 78.25 86 GLY A C 1
ATOM 626 O O . GLY A 1 86 ? -28.854 -5.500 23.917 1.00 78.25 86 GLY A O 1
ATOM 627 N N . TYR A 1 87 ? -29.436 -4.992 21.812 1.00 83.81 87 TYR A N 1
ATOM 628 C CA . TYR A 1 87 ? -28.184 -5.439 21.198 1.00 83.81 87 TYR A CA 1
ATOM 629 C C . TYR A 1 87 ? -27.313 -4.231 20.842 1.00 83.81 87 TYR A C 1
ATOM 631 O O . TYR A 1 87 ? -27.557 -3.574 19.841 1.00 83.81 87 TYR A O 1
ATOM 639 N N . TYR A 1 88 ? -26.279 -3.932 21.626 1.00 83.75 88 TYR A N 1
ATOM 640 C CA . TYR A 1 88 ? -25.466 -2.713 21.447 1.00 83.75 88 TYR A CA 1
ATOM 641 C C . TYR A 1 88 ? -24.329 -2.842 20.417 1.00 83.75 88 TYR A C 1
ATOM 643 O O . TYR A 1 88 ? -23.507 -1.939 20.267 1.00 83.75 88 TYR A O 1
ATOM 651 N N . GLY A 1 89 ? -24.275 -3.959 19.687 1.00 92.31 89 GLY A N 1
ATOM 652 C CA . GLY A 1 89 ? -23.239 -4.216 18.690 1.00 92.31 89 GLY A CA 1
ATOM 653 C C . GLY A 1 89 ? -21.868 -4.453 19.316 1.00 92.31 89 GLY A C 1
ATOM 654 O O . GLY A 1 89 ? -21.752 -4.839 20.484 1.00 92.31 89 GLY A O 1
ATOM 655 N N . GLN A 1 90 ? -20.821 -4.272 18.516 1.00 95.06 90 GLN A N 1
ATOM 656 C CA . GLN A 1 90 ? -19.453 -4.608 18.893 1.00 95.06 90 GLN A CA 1
ATOM 657 C C . GLN A 1 90 ? -18.465 -3.553 18.408 1.00 95.06 90 GLN A C 1
ATOM 659 O O . GLN A 1 90 ? -18.691 -2.859 17.418 1.00 95.06 90 GLN A O 1
ATOM 664 N N . THR A 1 91 ? -17.348 -3.472 19.119 1.00 96.81 91 THR A N 1
ATOM 665 C CA . THR A 1 91 ? -16.129 -2.824 18.652 1.00 96.81 91 THR A CA 1
ATOM 666 C C . THR A 1 91 ? -15.094 -3.906 18.394 1.00 96.81 91 THR A C 1
ATOM 668 O O . THR A 1 91 ? -14.830 -4.710 19.290 1.00 96.81 91 THR A O 1
ATOM 671 N N . CYS A 1 92 ? -14.510 -3.921 17.201 1.00 96.31 92 CYS A N 1
ATOM 672 C CA . CYS A 1 92 ? -13.438 -4.834 16.829 1.00 96.31 92 CYS A CA 1
ATOM 673 C C . CYS A 1 92 ? -12.137 -4.062 16.632 1.00 96.31 92 CYS A C 1
ATOM 675 O O . CYS A 1 92 ? -12.130 -3.006 16.001 1.00 96.31 92 CYS A O 1
ATOM 677 N N . VAL A 1 93 ? -11.039 -4.593 17.163 1.00 97.62 93 VAL A N 1
ATOM 678 C CA . VAL A 1 93 ? -9.703 -4.020 16.989 1.00 97.62 93 VAL A CA 1
ATOM 679 C C . VAL A 1 93 ? -8.783 -5.066 16.383 1.00 97.62 93 VAL A C 1
ATOM 681 O O . VAL A 1 93 ? -8.621 -6.153 16.932 1.00 97.62 93 VAL A O 1
ATOM 684 N N . GLY A 1 94 ? -8.194 -4.727 15.244 1.00 96.25 94 GLY A N 1
ATOM 685 C CA . GLY A 1 94 ? -7.188 -5.517 14.549 1.00 96.25 94 GLY A CA 1
ATOM 686 C C . GLY A 1 94 ? -5.857 -4.785 14.499 1.00 96.25 94 GLY A C 1
ATOM 687 O O . GLY A 1 94 ? -5.825 -3.563 14.354 1.00 96.25 94 GLY A O 1
ATOM 688 N N . ARG A 1 95 ? -4.749 -5.524 14.573 1.00 95.50 95 ARG A N 1
ATOM 689 C CA . ARG A 1 95 ? -3.400 -4.971 14.433 1.00 95.50 95 ARG A CA 1
ATOM 690 C C . ARG A 1 95 ? -2.698 -5.531 13.199 1.00 95.50 95 ARG A C 1
ATOM 692 O O . ARG A 1 95 ? -2.640 -6.739 12.995 1.00 95.50 95 ARG A O 1
ATOM 699 N N . MET A 1 96 ? -2.120 -4.633 12.415 1.00 96.06 96 MET A N 1
ATOM 700 C CA . MET A 1 96 ? -1.084 -4.921 11.431 1.00 96.06 96 MET A CA 1
ATOM 701 C C . MET A 1 96 ? 0.260 -4.694 12.113 1.00 96.06 96 MET A C 1
ATOM 703 O O . MET A 1 96 ? 0.487 -3.619 12.669 1.00 96.06 96 MET A O 1
ATOM 707 N N . ASP A 1 97 ? 1.143 -5.687 12.085 1.00 95.50 97 ASP A N 1
ATOM 708 C CA . ASP A 1 97 ? 2.476 -5.565 12.675 1.00 95.50 97 ASP A CA 1
ATOM 709 C C . ASP A 1 97 ? 3.556 -5.847 11.635 1.00 95.50 97 ASP A C 1
ATOM 711 O O . ASP A 1 97 ? 3.735 -6.987 11.208 1.00 95.50 97 ASP A O 1
ATOM 715 N N . ASN A 1 98 ? 4.247 -4.787 11.208 1.00 95.62 98 ASN A N 1
ATOM 716 C CA . ASN A 1 98 ? 5.268 -4.810 10.159 1.00 95.62 98 ASN A CA 1
ATOM 717 C C . ASN A 1 98 ? 4.801 -5.474 8.851 1.00 95.62 98 ASN A C 1
ATOM 719 O O . ASN A 1 98 ? 5.590 -6.111 8.152 1.00 95.62 98 ASN A O 1
ATOM 723 N N . TRP A 1 99 ? 3.522 -5.324 8.502 1.00 96.25 99 TRP A N 1
ATOM 724 C CA . TRP A 1 99 ? 2.991 -5.840 7.243 1.00 96.25 99 TRP A CA 1
ATOM 725 C C . TRP A 1 99 ? 3.604 -5.097 6.065 1.00 96.25 99 TRP A C 1
ATOM 727 O O . TRP A 1 99 ? 3.820 -3.888 6.137 1.00 96.25 99 TRP A O 1
ATOM 737 N N . ILE A 1 100 ? 3.878 -5.823 4.985 1.00 95.38 100 ILE A N 1
ATOM 738 C CA . ILE A 1 100 ? 4.445 -5.252 3.768 1.00 95.38 100 ILE A CA 1
ATOM 739 C C . ILE A 1 100 ? 3.326 -4.975 2.772 1.00 95.38 100 ILE A C 1
ATOM 741 O O . ILE A 1 100 ? 2.478 -5.832 2.516 1.00 95.38 100 ILE A O 1
ATOM 745 N N . PHE A 1 101 ? 3.359 -3.772 2.219 1.00 95.00 101 PHE A N 1
ATOM 746 C CA . PHE A 1 101 ? 2.490 -3.314 1.150 1.00 95.00 101 PHE A CA 1
ATOM 747 C C . PHE A 1 101 ? 3.331 -2.739 0.021 1.00 95.00 101 PHE A C 1
ATOM 749 O O . PHE A 1 101 ? 4.442 -2.264 0.254 1.00 95.00 101 PHE A O 1
ATOM 756 N N . GLU A 1 102 ? 2.775 -2.724 -1.179 1.00 91.81 102 GLU A N 1
ATOM 757 C CA . GLU A 1 102 ? 3.345 -2.030 -2.328 1.00 91.81 102 GLU A CA 1
ATOM 758 C C . GLU A 1 102 ? 2.393 -0.930 -2.777 1.00 91.81 102 GLU A C 1
ATOM 760 O O . GLU A 1 102 ? 1.182 -1.123 -2.792 1.00 91.81 102 GLU A O 1
ATOM 765 N N . MET A 1 103 ? 2.929 0.227 -3.141 1.00 90.44 103 MET A N 1
ATOM 766 C CA . MET A 1 103 ? 2.188 1.281 -3.820 1.00 90.44 103 MET A CA 1
ATOM 767 C C . MET A 1 103 ? 2.657 1.329 -5.265 1.00 90.44 103 MET A C 1
ATOM 769 O O . MET A 1 103 ? 3.850 1.505 -5.521 1.00 90.44 103 MET A O 1
ATOM 773 N N . VAL A 1 104 ? 1.718 1.134 -6.186 1.00 84.38 104 VAL A N 1
ATOM 774 C CA . VAL A 1 104 ? 1.977 1.010 -7.624 1.00 84.38 104 VAL A CA 1
ATOM 775 C C . VAL A 1 104 ? 0.952 1.839 -8.401 1.00 84.38 104 VAL A C 1
ATOM 777 O O . VAL A 1 104 ? -0.191 1.944 -7.954 1.00 84.38 104 VAL A O 1
ATOM 780 N N . PRO A 1 105 ? 1.298 2.441 -9.546 1.00 76.62 105 PRO A N 1
ATOM 781 C CA . PRO A 1 105 ? 0.304 3.006 -10.447 1.00 76.62 105 PRO A CA 1
ATOM 782 C C . PRO A 1 105 ? -0.471 1.870 -11.135 1.00 76.62 105 PRO A C 1
ATOM 784 O O . PRO A 1 105 ? 0.108 0.860 -11.533 1.00 76.62 105 PRO A O 1
ATOM 787 N N . ASN A 1 106 ? -1.784 2.025 -11.276 1.00 69.88 106 ASN A N 1
ATOM 788 C CA . ASN A 1 106 ? -2.614 1.152 -12.103 1.00 69.88 106 ASN A CA 1
ATOM 789 C C . ASN A 1 106 ? -2.509 1.548 -13.593 1.00 69.88 106 ASN A C 1
ATOM 791 O O . ASN A 1 106 ? -1.873 2.543 -13.943 1.00 69.88 106 ASN A O 1
ATOM 795 N N . ALA A 1 107 ? -3.186 0.810 -14.480 1.00 60.75 107 ALA A N 1
ATOM 796 C CA . ALA A 1 107 ? -3.199 1.090 -15.921 1.00 60.75 107 ALA A CA 1
ATOM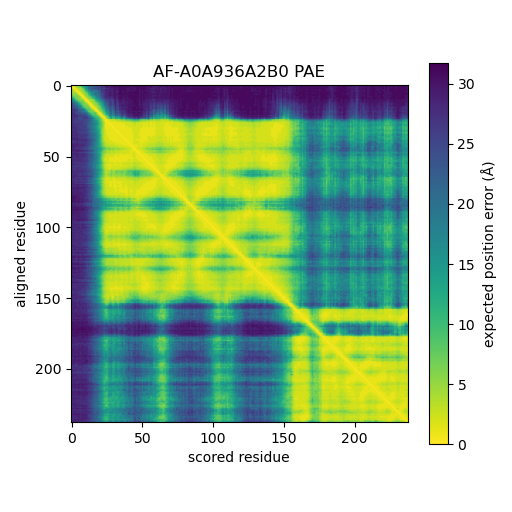 797 C C . ALA A 1 107 ? -3.734 2.489 -16.310 1.00 60.75 107 ALA A C 1
ATOM 799 O O . ALA A 1 107 ? -3.444 2.979 -17.399 1.00 60.75 107 ALA A O 1
ATOM 800 N N . MET A 1 108 ? -4.514 3.138 -15.438 1.00 64.44 108 MET A N 1
ATOM 801 C CA . MET A 1 108 ? -5.029 4.502 -15.622 1.00 64.44 108 MET A CA 1
ATOM 802 C C . MET A 1 108 ? -4.102 5.575 -15.022 1.00 64.44 108 MET A C 1
ATOM 804 O O . MET A 1 108 ? -4.373 6.764 -15.169 1.00 64.44 108 MET A O 1
ATOM 808 N N . GLY A 1 109 ? -3.005 5.170 -14.375 1.00 66.25 109 GLY A N 1
ATOM 809 C CA . GLY A 1 109 ? -2.075 6.054 -13.675 1.00 66.25 109 GLY A CA 1
ATOM 810 C C . GLY A 1 109 ? -2.490 6.399 -12.240 1.00 66.25 109 GLY A C 1
ATOM 811 O O . GLY A 1 109 ? -1.795 7.167 -11.578 1.00 66.25 109 GLY A O 1
ATOM 812 N N . ASP A 1 110 ? -3.582 5.840 -11.715 1.00 75.00 110 ASP A N 1
ATOM 813 C CA . ASP A 1 110 ? -3.934 6.051 -10.311 1.00 75.00 110 ASP A CA 1
ATOM 814 C C . ASP A 1 110 ? -3.066 5.175 -9.414 1.00 75.00 110 ASP A C 1
ATOM 816 O O . ASP A 1 110 ? -2.894 3.979 -9.655 1.00 75.00 110 ASP A O 1
ATOM 820 N N . TRP A 1 111 ? -2.566 5.746 -8.324 1.00 82.44 111 TRP A N 1
ATOM 821 C CA . TRP A 1 111 ? -1.834 4.985 -7.325 1.00 82.44 111 TRP A CA 1
ATOM 822 C C . TRP A 1 111 ? -2.764 4.062 -6.536 1.00 82.44 111 TRP A C 1
ATOM 824 O O . TRP A 1 111 ? -3.728 4.506 -5.910 1.00 82.44 111 TRP A O 1
ATOM 834 N N . VAL A 1 112 ? -2.436 2.775 -6.517 1.00 86.06 112 VAL A N 1
ATOM 835 C CA . VAL A 1 112 ? -3.124 1.745 -5.744 1.00 86.06 112 VAL A CA 1
ATOM 836 C C . VAL A 1 112 ? -2.161 1.106 -4.754 1.00 86.06 112 VAL A C 1
ATOM 838 O O . VAL A 1 112 ? -0.980 0.918 -5.042 1.00 86.06 112 VAL A O 1
ATOM 841 N N . VAL A 1 113 ? -2.674 0.761 -3.574 1.00 92.00 113 VAL A N 1
ATOM 842 C CA . VAL A 1 113 ? -1.941 -0.053 -2.606 1.00 92.00 113 VAL A CA 1
ATOM 843 C C . VAL A 1 113 ? -2.297 -1.524 -2.818 1.00 92.00 113 VAL A C 1
ATOM 845 O O . VAL A 1 113 ? -3.461 -1.882 -3.003 1.00 92.00 113 VAL A O 1
ATOM 848 N N . GLN A 1 114 ? -1.277 -2.370 -2.819 1.00 88.50 114 GLN A N 1
ATOM 849 C CA . GLN A 1 114 ? -1.351 -3.819 -2.923 1.00 88.50 114 GLN A CA 1
ATOM 850 C C . GLN A 1 114 ? -0.768 -4.447 -1.658 1.00 88.50 114 GLN A C 1
ATOM 852 O O . GLN A 1 114 ? 0.142 -3.905 -1.031 1.00 88.50 114 GLN A O 1
ATOM 857 N N . GLY A 1 115 ? -1.310 -5.595 -1.264 1.00 88.56 115 GLY A N 1
ATOM 858 C CA . GLY A 1 115 ? -0.903 -6.316 -0.064 1.00 88.56 115 GLY A CA 1
ATOM 859 C C . GLY A 1 115 ? -2.094 -6.904 0.680 1.00 88.56 115 GLY A C 1
ATOM 860 O O . GLY A 1 115 ? -3.237 -6.871 0.220 1.00 88.56 115 GLY A O 1
ATOM 861 N N . ARG A 1 116 ? -1.827 -7.465 1.859 1.00 88.50 116 ARG A N 1
ATOM 862 C CA . ARG A 1 116 ? -2.866 -8.059 2.702 1.00 88.50 116 ARG A CA 1
ATOM 863 C C . ARG A 1 116 ? -3.769 -6.962 3.282 1.00 88.50 116 ARG A C 1
ATOM 865 O O . ARG A 1 116 ? -3.337 -6.203 4.138 1.00 88.50 116 ARG A O 1
ATOM 872 N N . MET A 1 117 ? -5.044 -6.940 2.890 1.00 88.81 117 MET A N 1
ATOM 873 C CA . MET A 1 117 ? -6.017 -5.918 3.331 1.00 88.81 117 MET A CA 1
ATOM 874 C C . MET A 1 117 ? -6.946 -6.360 4.472 1.00 88.81 117 MET A C 1
ATOM 876 O O . MET A 1 117 ? -7.790 -5.593 4.931 1.00 88.81 117 MET A O 1
ATOM 880 N N . THR A 1 118 ? -6.824 -7.603 4.940 1.00 86.19 118 THR A N 1
ATOM 881 C CA . THR A 1 118 ? -7.706 -8.160 5.975 1.00 86.19 118 THR A CA 1
ATOM 882 C C . THR A 1 118 ? -6.905 -8.630 7.178 1.00 86.19 118 THR A C 1
ATOM 884 O O . THR A 1 118 ? -6.140 -9.598 7.098 1.00 86.19 118 THR A O 1
ATOM 887 N N . VAL A 1 119 ? -7.125 -7.966 8.312 1.00 86.19 119 VAL A N 1
ATOM 888 C CA . VAL A 1 119 ? -6.683 -8.431 9.630 1.00 86.19 119 VAL A CA 1
ATOM 889 C C . VAL A 1 119 ? -7.635 -9.530 10.091 1.00 86.19 119 VAL A C 1
ATOM 891 O O . VAL A 1 119 ? -8.843 -9.316 10.161 1.00 86.19 119 VAL A O 1
ATOM 894 N N . THR A 1 120 ? -7.098 -10.733 10.301 1.00 77.25 120 THR A N 1
ATOM 895 C CA . THR A 1 120 ? -7.878 -11.927 10.680 1.00 77.25 120 THR A CA 1
ATOM 896 C C . THR A 1 120 ? -7.992 -12.088 12.187 1.00 77.25 120 THR A C 1
ATOM 898 O O . THR A 1 120 ? -8.961 -12.666 12.667 1.00 77.25 120 THR A O 1
ATOM 901 N N . ASP A 1 121 ? -7.035 -11.537 12.928 1.00 81.38 121 ASP A N 1
ATOM 902 C CA . ASP A 1 121 ? -6.875 -11.775 14.360 1.00 81.38 121 ASP A CA 1
ATOM 903 C C . ASP A 1 121 ? -7.466 -10.592 15.142 1.00 81.38 121 ASP A C 1
ATOM 905 O O . ASP A 1 121 ? -6.811 -9.975 15.978 1.00 81.38 121 ASP A O 1
ATOM 909 N N . ASN A 1 122 ? -8.700 -10.216 14.793 1.00 88.06 122 ASN A N 1
ATOM 910 C CA . ASN A 1 122 ? -9.380 -9.075 15.400 1.00 88.06 122 ASN A CA 1
ATOM 911 C C . ASN A 1 122 ? -10.002 -9.475 16.737 1.00 88.06 122 ASN A C 1
ATOM 913 O O . ASN A 1 122 ? -10.734 -10.462 16.828 1.00 88.06 122 ASN A O 1
ATOM 917 N N . GLU A 1 123 ? -9.797 -8.649 17.756 1.00 94.31 123 GLU A N 1
ATOM 918 C CA . GLU A 1 123 ? -10.484 -8.789 19.033 1.00 94.31 123 GLU A CA 1
ATOM 919 C C . GLU A 1 123 ? -11.773 -7.970 19.020 1.00 94.31 123 GLU A C 1
ATOM 921 O O . GLU A 1 123 ? -11.746 -6.738 19.005 1.00 94.31 123 GLU A O 1
ATOM 926 N N . CYS A 1 124 ? -12.916 -8.657 19.037 1.00 94.44 124 CYS A N 1
ATOM 927 C CA . CYS A 1 124 ? -14.235 -8.032 19.084 1.00 94.44 124 CYS A CA 1
ATOM 928 C C . CYS A 1 124 ? -14.824 -8.092 20.495 1.00 94.44 124 CYS A C 1
ATOM 930 O O . CYS A 1 124 ? -14.891 -9.152 21.120 1.00 94.44 124 CYS A O 1
ATOM 932 N N . ARG A 1 125 ? -15.293 -6.947 20.997 1.00 95.44 125 ARG A N 1
ATOM 933 C CA . ARG A 1 125 ? -15.924 -6.812 22.317 1.00 95.44 125 ARG A CA 1
ATOM 934 C C . ARG A 1 125 ? -17.292 -6.159 22.173 1.00 95.44 125 ARG A C 1
ATOM 936 O O . ARG A 1 125 ? -17.450 -5.210 21.408 1.00 95.44 125 ARG A O 1
ATOM 943 N N . ASN A 1 126 ? -18.273 -6.654 22.925 1.00 94.94 126 ASN A N 1
ATOM 944 C CA . ASN A 1 126 ? -19.609 -6.061 22.959 1.00 94.94 126 ASN A CA 1
ATOM 945 C C . ASN A 1 126 ? -19.548 -4.646 23.526 1.00 94.94 126 ASN A C 1
ATOM 947 O O . ASN A 1 126 ? -18.905 -4.409 24.551 1.00 94.94 126 ASN A O 1
ATOM 951 N N . ASN A 1 127 ? -20.249 -3.728 22.873 1.00 94.69 127 ASN A N 1
ATOM 952 C CA . ASN A 1 127 ? -20.368 -2.359 23.350 1.00 94.69 127 ASN A CA 1
ATOM 953 C C . ASN A 1 127 ? -21.199 -2.306 24.640 1.00 94.69 127 ASN A C 1
ATOM 955 O O . ASN A 1 127 ? -22.187 -3.036 24.761 1.00 94.69 127 ASN A O 1
ATOM 959 N N . PRO A 1 128 ? -20.833 -1.445 25.604 1.00 91.94 128 PRO A N 1
ATOM 960 C CA . PRO A 1 128 ? -21.560 -1.335 26.866 1.00 91.94 128 PRO A CA 1
ATOM 961 C C . PRO A 1 128 ? -22.921 -0.643 26.714 1.00 91.94 128 PRO A C 1
ATOM 963 O O . PRO A 1 128 ? -23.819 -0.896 27.512 1.00 91.94 128 PRO A O 1
ATOM 966 N N . ALA A 1 129 ? -23.069 0.236 25.719 1.00 88.50 129 ALA A N 1
ATOM 967 C CA . ALA A 1 129 ? -24.292 0.979 25.443 1.00 88.50 129 ALA A CA 1
ATOM 968 C C . ALA A 1 129 ? -24.290 1.530 24.008 1.00 88.50 129 ALA A C 1
ATOM 970 O O . ALA A 1 129 ? -23.264 1.544 23.324 1.00 88.50 129 ALA A O 1
ATOM 971 N N . GLU A 1 130 ? -25.442 2.039 23.573 1.00 84.25 130 GLU A N 1
ATOM 972 C CA . GLU A 1 130 ? -25.566 2.792 22.324 1.00 84.25 130 GLU A CA 1
ATOM 973 C C . GLU A 1 130 ? -24.615 3.998 22.301 1.00 84.25 130 GLU A C 1
ATOM 975 O O . GLU A 1 130 ? -24.474 4.720 23.289 1.00 84.25 130 GLU A O 1
ATOM 980 N N . GLY A 1 131 ? -23.929 4.195 21.172 1.00 84.56 131 GLY A N 1
ATOM 981 C CA . GLY A 1 131 ? -22.961 5.281 20.996 1.00 84.56 131 GLY A CA 1
ATOM 982 C C . GLY A 1 131 ? -21.659 5.133 21.794 1.00 84.56 131 GLY A C 1
ATOM 983 O O . GLY A 1 131 ? -20.807 6.013 21.716 1.00 84.56 131 GLY A O 1
ATOM 984 N N . GLN A 1 132 ? -21.473 4.044 22.550 1.00 90.69 132 GLN A N 1
ATOM 985 C CA . GLN A 1 132 ? -20.263 3.809 23.340 1.00 90.69 132 GLN A CA 1
ATOM 986 C C . GLN A 1 132 ? -19.479 2.625 22.780 1.00 90.69 132 GLN A C 1
ATOM 988 O O . GLN A 1 132 ? -19.947 1.491 22.808 1.00 90.69 132 GLN A O 1
ATOM 993 N N . ALA A 1 133 ? -18.268 2.877 22.288 1.00 94.19 133 ALA A N 1
ATOM 994 C CA . ALA A 1 133 ? -17.367 1.815 21.859 1.00 94.19 133 ALA A CA 1
ATOM 995 C C . ALA A 1 133 ? -16.785 1.073 23.074 1.00 94.19 133 ALA A C 1
ATOM 997 O O . ALA A 1 133 ? -16.329 1.700 24.031 1.00 94.19 133 ALA A O 1
ATOM 998 N N . ALA A 1 134 ? -16.742 -0.261 23.018 1.00 96.25 134 ALA A N 1
ATOM 999 C CA . ALA A 1 134 ? -16.079 -1.083 24.037 1.00 96.25 134 ALA A CA 1
ATOM 1000 C C . ALA A 1 134 ? -14.569 -0.804 24.135 1.00 96.25 134 ALA A C 1
ATOM 1002 O O . ALA A 1 134 ? -13.965 -0.982 25.193 1.00 96.25 134 ALA A O 1
ATOM 1003 N N . VAL A 1 135 ? -13.967 -0.375 23.023 1.00 96.75 135 VAL A N 1
ATOM 1004 C CA . VAL A 1 135 ? -12.584 0.099 22.955 1.00 96.75 135 VAL A CA 1
ATOM 1005 C C . VAL A 1 135 ? -12.597 1.492 22.319 1.00 96.75 135 VAL A C 1
ATOM 1007 O O . VAL A 1 135 ? -12.906 1.608 21.131 1.00 96.75 135 VAL A O 1
ATOM 1010 N N . PRO A 1 136 ? -12.323 2.568 23.075 1.00 95.56 136 PRO A N 1
ATOM 1011 C CA . PRO A 1 136 ? -12.319 3.914 22.520 1.00 95.56 136 PRO A CA 1
ATOM 1012 C C . PRO A 1 136 ? -11.086 4.135 21.639 1.00 95.56 136 PRO A C 1
ATOM 1014 O O . PRO A 1 136 ? -9.973 3.762 22.016 1.00 95.56 136 PRO A O 1
ATOM 1017 N N . VAL A 1 137 ? -11.270 4.823 20.507 1.00 96.06 137 VAL A N 1
ATOM 1018 C CA . VAL A 1 137 ? -10.185 5.172 19.565 1.00 96.06 137 VAL A CA 1
ATOM 1019 C C . VAL A 1 137 ? -9.035 5.891 20.279 1.00 96.06 137 VAL A C 1
ATOM 1021 O O . VAL A 1 137 ? -7.874 5.640 19.986 1.00 96.06 137 VAL A O 1
ATOM 1024 N N . THR A 1 138 ? -9.337 6.733 21.270 1.00 96.12 138 THR A N 1
ATOM 1025 C CA . THR A 1 138 ? -8.340 7.489 22.047 1.00 96.12 138 THR A CA 1
ATOM 1026 C C . THR A 1 138 ? -7.446 6.632 22.944 1.00 96.12 138 THR A C 1
ATOM 1028 O O . THR A 1 138 ? -6.420 7.126 23.402 1.00 96.12 138 THR A O 1
ATOM 1031 N N . SER A 1 139 ? -7.809 5.374 23.213 1.00 96.50 139 SER A N 1
ATOM 1032 C CA . SER A 1 139 ? -6.945 4.432 23.944 1.00 96.50 139 SER A CA 1
ATOM 1033 C C . SER A 1 139 ? -5.965 3.672 23.048 1.00 96.50 139 SER A C 1
ATOM 1035 O O . SER A 1 139 ? -5.111 2.951 23.559 1.00 96.50 139 SER A O 1
ATOM 1037 N N . LEU A 1 140 ? -6.099 3.806 21.728 1.00 97.00 140 LEU A N 1
ATOM 1038 C CA . LEU A 1 140 ? -5.293 3.087 20.754 1.00 97.00 140 LEU A CA 1
ATOM 1039 C C . LEU A 1 140 ? -4.091 3.928 20.322 1.00 97.00 140 LEU A C 1
ATOM 1041 O O . LEU A 1 140 ? -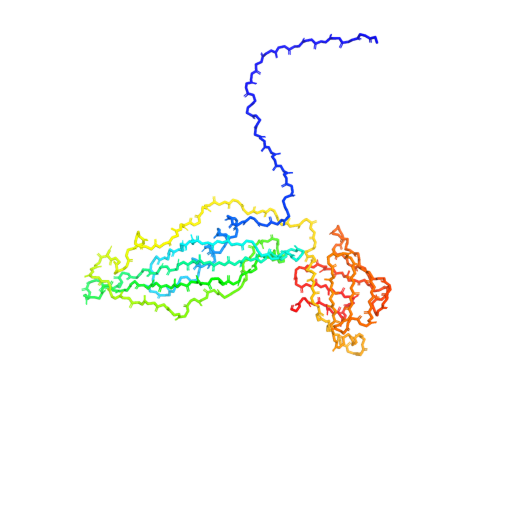4.138 5.158 20.298 1.00 97.00 140 LEU A O 1
ATOM 1045 N N . ALA A 1 141 ? -3.002 3.245 19.981 1.00 95.69 141 ALA A N 1
ATOM 1046 C CA . ALA A 1 141 ? -1.792 3.884 19.491 1.00 95.69 141 ALA A CA 1
ATOM 1047 C C . ALA A 1 141 ? -1.922 4.281 18.012 1.00 95.69 141 ALA A C 1
ATOM 1049 O O . ALA A 1 141 ? -2.681 3.685 17.247 1.00 95.69 141 ALA A O 1
ATOM 1050 N N . GLY A 1 142 ? -1.123 5.270 17.612 1.00 97.19 142 GLY A N 1
ATOM 1051 C CA . GLY A 1 142 ? -1.031 5.736 16.233 1.00 97.19 142 GLY A CA 1
ATOM 1052 C C . GLY A 1 142 ? -1.875 6.970 15.932 1.00 97.19 142 GLY A C 1
ATOM 1053 O O . GLY A 1 142 ? -2.486 7.582 16.808 1.00 97.19 142 GLY A O 1
ATOM 1054 N N . GLN A 1 143 ? -1.849 7.378 14.668 1.00 97.81 143 GLN A N 1
ATOM 1055 C CA . GLN A 1 143 ? -2.498 8.590 14.179 1.00 97.81 143 GLN A CA 1
ATOM 1056 C C . GLN A 1 143 ? -3.262 8.304 12.889 1.00 97.81 143 GLN A C 1
ATOM 1058 O O . GLN A 1 143 ? -2.844 7.479 12.076 1.00 97.81 143 GLN A O 1
ATOM 1063 N N . ARG A 1 144 ? -4.381 9.006 12.689 1.00 97.88 144 ARG A N 1
ATOM 1064 C CA . ARG A 1 144 ? -5.109 8.967 11.415 1.00 97.88 144 ARG A CA 1
ATOM 1065 C C . ARG A 1 144 ? -4.239 9.548 10.300 1.00 97.88 144 ARG A C 1
ATOM 1067 O O . ARG A 1 144 ? -3.444 10.457 10.543 1.00 97.88 144 ARG A O 1
ATOM 1074 N N . ALA A 1 145 ? -4.413 9.041 9.082 1.00 96.94 145 ALA A N 1
ATOM 1075 C CA . ALA A 1 145 ? -3.782 9.637 7.912 1.00 96.94 145 ALA A CA 1
ATOM 1076 C C . ALA A 1 145 ? -4.264 11.085 7.721 1.00 96.94 145 ALA A C 1
ATOM 1078 O O . ALA A 1 145 ? -5.435 11.403 7.938 1.00 96.94 145 ALA A O 1
ATOM 1079 N N . ALA A 1 146 ? -3.354 11.966 7.307 1.00 93.56 146 ALA A N 1
ATOM 1080 C CA . ALA A 1 146 ? -3.728 13.286 6.824 1.00 93.56 146 ALA A CA 1
ATOM 1081 C C . ALA A 1 146 ? -4.232 13.176 5.380 1.00 93.56 146 ALA A C 1
ATOM 1083 O O . ALA A 1 146 ? -3.719 12.375 4.599 1.00 93.56 146 ALA A O 1
ATOM 1084 N N . ALA A 1 147 ? -5.195 14.017 5.008 1.00 89.44 147 ALA A N 1
ATOM 1085 C CA . ALA A 1 147 ? -5.556 14.175 3.607 1.00 89.44 147 ALA A CA 1
ATOM 1086 C C . ALA A 1 147 ? -4.396 14.859 2.869 1.00 89.44 147 ALA A C 1
ATOM 1088 O O . ALA A 1 147 ? -4.053 16.004 3.170 1.00 89.44 147 ALA A O 1
ATOM 1089 N N . VAL A 1 148 ? -3.792 14.153 1.916 1.00 90.88 148 VAL A N 1
ATOM 1090 C CA . VAL A 1 148 ? -2.696 14.657 1.082 1.00 90.88 148 VAL A CA 1
ATOM 1091 C C . VAL A 1 148 ? -2.984 14.369 -0.386 1.00 90.88 148 VAL A C 1
ATOM 1093 O O . VAL A 1 148 ? -3.633 13.377 -0.716 1.00 90.88 148 VAL A O 1
ATOM 1096 N N . ALA A 1 149 ? -2.511 15.242 -1.275 1.00 86.62 149 ALA A N 1
ATOM 1097 C CA . ALA A 1 149 ? -2.608 15.007 -2.710 1.00 86.62 149 ALA A CA 1
ATOM 1098 C C . ALA A 1 149 ? -1.701 13.835 -3.120 1.00 86.62 149 ALA A C 1
ATOM 1100 O O . ALA A 1 149 ? -0.549 13.750 -2.679 1.00 86.62 149 ALA A O 1
ATOM 1101 N N . MET A 1 150 ? -2.225 12.944 -3.964 1.00 84.81 150 MET A N 1
ATOM 1102 C CA . MET A 1 150 ? -1.437 11.856 -4.545 1.00 84.81 150 MET A CA 1
ATOM 1103 C C . MET A 1 150 ? -0.359 12.415 -5.480 1.00 84.81 150 MET A C 1
ATOM 1105 O O . MET A 1 150 ? -0.572 13.476 -6.079 1.00 84.81 150 MET A O 1
ATOM 1109 N N . PRO A 1 151 ? 0.799 11.741 -5.595 1.00 79.38 151 PRO A N 1
ATOM 1110 C CA . PRO A 1 151 ? 1.796 12.151 -6.565 1.00 79.38 151 PRO A CA 1
ATOM 1111 C C . PRO A 1 151 ? 1.229 11.950 -7.975 1.00 79.38 151 PRO A C 1
ATOM 1113 O O . PRO A 1 151 ? 0.390 11.063 -8.172 1.00 79.38 151 PRO A O 1
ATOM 1116 N N . PRO A 1 152 ? 1.659 12.750 -8.964 1.00 72.44 152 PRO A N 1
ATOM 1117 C CA . PRO A 1 152 ? 1.330 12.445 -10.347 1.00 72.44 152 PRO A CA 1
ATOM 1118 C C . PRO A 1 152 ? 1.833 11.030 -10.687 1.00 72.44 152 PRO A C 1
ATOM 1120 O O . PRO A 1 152 ? 2.835 10.587 -10.110 1.00 72.44 152 PRO A O 1
ATOM 1123 N N . PRO A 1 153 ? 1.144 10.294 -11.573 1.00 64.75 153 PRO A N 1
ATOM 1124 C CA . PRO A 1 153 ? 1.705 9.065 -12.113 1.00 64.75 153 PRO A CA 1
ATOM 1125 C C . PRO A 1 153 ? 3.079 9.335 -12.739 1.00 64.75 153 PRO A C 1
ATOM 1127 O O . PRO A 1 153 ? 3.297 10.436 -13.252 1.00 64.75 153 PRO A O 1
ATOM 1130 N N . PRO A 1 154 ? 3.994 8.349 -12.735 1.00 64.38 154 PRO A N 1
ATOM 1131 C CA . PRO A 1 154 ? 5.191 8.430 -13.570 1.00 64.38 154 PRO A CA 1
ATOM 1132 C C . PRO A 1 154 ? 4.787 8.673 -15.042 1.00 64.38 154 PRO A C 1
ATOM 1134 O O . PRO A 1 154 ? 3.807 8.093 -15.520 1.00 64.38 154 PRO A O 1
ATOM 1137 N N . GLU A 1 155 ? 5.481 9.586 -15.732 1.00 50.94 155 GLU A N 1
ATOM 1138 C CA . GLU A 1 155 ? 5.098 10.107 -17.055 1.00 50.94 155 GLU A CA 1
ATOM 1139 C C . GLU A 1 155 ? 5.508 9.171 -18.194 1.00 50.94 155 GLU A C 1
ATOM 1141 O O . GLU A 1 155 ? 6.329 9.506 -19.032 1.00 50.94 155 GLU A O 1
ATOM 1146 N N . GLY A 1 156 ? 4.853 8.020 -18.278 1.00 49.94 156 GLY A N 1
ATOM 1147 C CA . GLY A 1 156 ? 5.062 6.998 -19.296 1.00 49.94 156 GLY A CA 1
ATOM 1148 C C . GLY A 1 156 ? 5.200 5.639 -18.630 1.00 49.94 156 GLY A C 1
ATOM 1149 O O . GLY A 1 156 ? 5.365 5.535 -17.417 1.00 49.94 156 GLY A O 1
ATOM 1150 N N . GLY A 1 157 ? 4.996 4.583 -19.412 1.00 55.56 157 GLY A N 1
ATOM 1151 C CA . GLY A 1 157 ? 4.855 3.205 -18.936 1.00 55.56 157 GLY A CA 1
ATOM 1152 C C . GLY A 1 157 ? 5.707 2.862 -17.707 1.00 55.56 157 GLY A C 1
ATOM 1153 O O . GLY A 1 157 ? 6.907 3.112 -17.637 1.00 55.56 157 GLY A O 1
ATOM 1154 N N . SER A 1 158 ? 5.082 2.319 -16.683 1.00 67.62 158 SER A N 1
ATOM 1155 C CA . SER A 1 158 ? 5.736 2.099 -15.403 1.00 67.62 158 SER A CA 1
ATOM 1156 C C . SER A 1 158 ? 6.533 0.788 -15.471 1.00 67.62 158 SER A C 1
ATOM 1158 O O . SER A 1 158 ? 6.014 -0.257 -15.105 1.00 67.62 158 SER A O 1
ATOM 1160 N N . LEU A 1 159 ? 7.769 0.792 -15.982 1.00 77.38 159 LEU A N 1
ATOM 1161 C CA . LEU A 1 159 ? 8.576 -0.435 -16.043 1.00 77.38 159 LEU A CA 1
ATOM 1162 C C . LEU A 1 159 ? 8.929 -0.910 -14.625 1.00 77.38 159 LEU A C 1
ATOM 1164 O O . LEU A 1 159 ? 9.752 -0.292 -13.950 1.00 77.38 159 LEU A O 1
ATOM 1168 N N . ALA A 1 160 ? 8.343 -2.020 -14.177 1.00 80.19 160 ALA A N 1
ATOM 1169 C CA . ALA A 1 160 ? 8.819 -2.713 -12.981 1.00 80.19 160 ALA A CA 1
ATOM 1170 C C . ALA A 1 160 ? 10.204 -3.320 -13.255 1.00 80.19 160 ALA A C 1
ATOM 1172 O O . ALA A 1 160 ? 10.452 -3.814 -14.350 1.00 80.19 160 ALA A O 1
ATOM 1173 N N . LEU A 1 161 ? 11.126 -3.296 -12.299 1.00 81.69 161 LEU A N 1
ATOM 1174 C CA . LEU A 1 161 ? 12.339 -4.122 -12.379 1.00 81.69 161 LEU A CA 1
ATOM 1175 C C . LEU A 1 161 ? 12.101 -5.407 -11.570 1.00 81.69 161 LEU A C 1
ATOM 1177 O O . LEU A 1 161 ? 11.003 -5.632 -11.057 1.00 81.69 161 LEU A O 1
ATOM 1181 N N . GLY A 1 162 ? 13.117 -6.245 -11.408 1.00 80.62 162 GLY A N 1
ATOM 1182 C CA . GLY A 1 162 ? 12.995 -7.527 -10.717 1.00 80.62 162 GLY A CA 1
ATOM 1183 C C . GLY A 1 162 ? 12.632 -8.666 -11.661 1.00 80.62 162 GLY A C 1
ATOM 1184 O O . GLY A 1 162 ? 12.911 -8.592 -12.856 1.00 80.62 162 GLY A O 1
ATOM 1185 N N . GLU A 1 163 ? 12.090 -9.739 -11.098 1.00 87.81 163 GLU A N 1
ATOM 1186 C CA . GLU A 1 163 ? 11.802 -10.973 -11.823 1.00 87.81 163 GLU A CA 1
ATOM 1187 C C . GLU A 1 163 ? 10.600 -10.814 -12.760 1.00 87.81 163 GLU A C 1
ATOM 1189 O O . GLU A 1 163 ? 9.586 -10.217 -12.408 1.00 87.81 163 GLU A O 1
ATOM 1194 N N . TYR A 1 164 ? 10.729 -11.356 -13.963 1.00 89.56 164 TYR A N 1
ATOM 1195 C CA . TYR A 1 164 ? 9.708 -11.405 -14.992 1.00 89.56 164 TYR A CA 1
ATOM 1196 C C . TYR A 1 164 ? 9.491 -12.840 -15.433 1.00 89.56 164 TYR A C 1
ATOM 1198 O O . TYR A 1 164 ? 10.446 -13.557 -15.733 1.00 89.56 164 TYR A O 1
ATOM 1206 N N . ALA A 1 165 ? 8.227 -13.216 -15.583 1.00 87.69 165 ALA A N 1
ATOM 1207 C CA . ALA A 1 165 ? 7.822 -14.414 -16.294 1.00 87.69 165 ALA A CA 1
ATOM 1208 C C . ALA A 1 165 ? 7.311 -14.022 -17.683 1.00 87.69 165 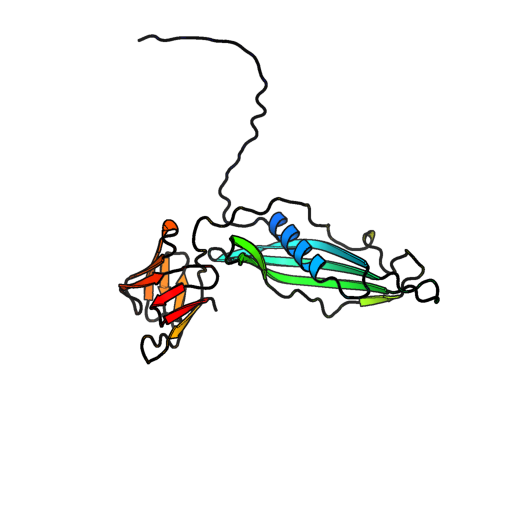ALA A C 1
ATOM 1210 O O . ALA A 1 165 ? 6.504 -13.103 -17.816 1.00 87.69 165 ALA A O 1
ATOM 1211 N N . CYS A 1 166 ? 7.763 -14.723 -18.725 1.00 86.50 166 CYS A N 1
ATOM 1212 C CA . CYS A 1 166 ? 7.246 -14.533 -20.078 1.00 86.50 166 CYS A CA 1
ATOM 1213 C C . CYS A 1 166 ? 6.488 -15.759 -20.558 1.00 86.50 166 CYS A C 1
ATOM 1215 O O . CYS A 1 166 ? 6.960 -16.890 -20.443 1.00 86.50 166 CYS A O 1
ATOM 1217 N N . TYR A 1 167 ? 5.344 -15.511 -21.179 1.00 82.12 167 TYR A N 1
ATOM 1218 C CA . TYR A 1 167 ? 4.453 -16.531 -21.701 1.00 82.12 167 TYR A CA 1
ATOM 1219 C C . TYR A 1 167 ? 4.311 -16.353 -23.203 1.00 82.12 167 TYR A C 1
ATOM 1221 O O . TYR A 1 167 ? 4.150 -15.236 -23.693 1.00 82.12 167 TYR A O 1
ATOM 1229 N N . GLY A 1 168 ? 4.361 -17.469 -23.929 1.00 75.19 168 GLY A N 1
ATOM 1230 C CA . GLY A 1 168 ? 4.226 -17.503 -25.379 1.00 75.19 168 GLY A CA 1
ATOM 1231 C C . GLY A 1 168 ? 3.344 -18.656 -25.851 1.00 75.19 168 GLY A C 1
ATOM 1232 O O . GLY A 1 168 ? 3.265 -19.699 -25.201 1.00 75.19 168 GLY A O 1
ATOM 1233 N N . THR A 1 169 ? 2.689 -18.495 -27.002 1.00 66.38 169 THR A N 1
ATOM 1234 C CA . THR A 1 169 ? 1.970 -19.586 -27.688 1.00 66.38 169 THR A CA 1
ATOM 1235 C C . THR A 1 169 ? 2.745 -20.070 -28.919 1.00 66.38 169 THR A C 1
ATOM 1237 O O . THR A 1 169 ? 3.429 -19.300 -29.584 1.00 66.38 169 THR A O 1
ATOM 1240 N N . GLY A 1 170 ? 2.671 -21.371 -29.235 1.00 57.25 170 GLY A N 1
ATOM 1241 C CA . GLY A 1 170 ? 3.199 -21.908 -30.500 1.00 57.25 170 GLY A CA 1
ATOM 1242 C C . GLY A 1 170 ? 4.726 -22.045 -30.604 1.00 57.25 170 GLY A C 1
ATOM 1243 O O . GLY A 1 170 ? 5.274 -21.900 -31.694 1.00 57.25 170 GLY A O 1
ATOM 1244 N N . SER A 1 171 ? 5.431 -22.369 -29.512 1.00 52.69 171 SER A N 1
ATOM 1245 C CA . SER A 1 171 ? 6.900 -22.587 -29.462 1.00 52.69 171 SER A CA 1
ATOM 1246 C C . SER A 1 171 ? 7.791 -21.373 -29.791 1.00 52.69 171 SER A C 1
ATOM 1248 O O . SER A 1 171 ? 9.015 -21.499 -29.802 1.00 52.69 171 SER A O 1
ATOM 1250 N N . GLN A 1 172 ? 7.214 -20.187 -29.996 1.00 53.53 172 GLN A N 1
ATOM 1251 C CA . GLN A 1 172 ? 7.956 -18.938 -30.152 1.00 53.53 172 GLN A CA 1
ATOM 1252 C C . GLN A 1 172 ? 8.141 -18.297 -28.768 1.00 53.53 172 GLN A C 1
ATOM 1254 O O . GLN A 1 172 ? 7.177 -17.875 -28.142 1.00 53.53 172 GLN A O 1
ATOM 1259 N N . LEU A 1 173 ? 9.394 -18.297 -28.296 1.00 52.97 173 LEU A N 1
ATOM 1260 C CA . LEU A 1 173 ? 9.873 -17.897 -26.961 1.00 52.97 173 LEU A CA 1
ATOM 1261 C C . LEU A 1 173 ? 9.398 -18.788 -25.800 1.00 52.97 173 LEU A C 1
ATOM 1263 O O . LEU A 1 173 ? 8.467 -18.479 -25.066 1.00 52.97 173 LEU A O 1
ATOM 1267 N N . MET A 1 174 ? 10.154 -19.867 -25.571 1.00 53.88 174 MET A N 1
ATOM 1268 C CA . MET A 1 174 ? 10.261 -20.477 -24.245 1.00 53.88 174 MET A CA 1
ATOM 1269 C C . MET A 1 174 ? 11.402 -19.806 -23.471 1.00 53.88 174 MET A C 1
ATOM 1271 O O . MET A 1 174 ? 12.461 -20.403 -23.284 1.00 53.88 174 MET A O 1
ATOM 1275 N N . ALA A 1 175 ? 11.185 -18.587 -22.973 1.00 50.62 175 ALA A N 1
ATOM 1276 C CA . ALA A 1 175 ? 11.883 -18.150 -21.762 1.00 50.62 175 ALA A CA 1
ATOM 1277 C C . ALA A 1 175 ? 11.256 -18.909 -20.581 1.00 50.62 175 ALA A C 1
ATOM 1279 O O . ALA A 1 175 ? 10.599 -18.337 -19.721 1.00 50.62 175 ALA A O 1
ATOM 1280 N N . GLY A 1 176 ? 11.390 -20.240 -20.588 1.00 51.25 176 GLY A N 1
ATOM 1281 C CA . GLY A 1 176 ? 10.762 -21.145 -19.622 1.00 51.25 176 GLY A CA 1
ATOM 1282 C C . GLY A 1 176 ? 11.314 -21.017 -18.201 1.00 51.25 176 GLY A C 1
ATOM 1283 O O . GLY A 1 176 ? 11.075 -21.901 -17.389 1.00 51.25 176 GLY A O 1
ATOM 1284 N N . MET A 1 177 ? 12.081 -19.962 -17.923 1.00 62.38 177 MET A N 1
ATOM 1285 C CA . MET A 1 177 ? 12.751 -19.709 -16.655 1.00 62.38 177 MET A CA 1
ATOM 1286 C C . MET A 1 177 ? 12.821 -18.213 -16.335 1.00 62.38 177 MET A C 1
ATOM 1288 O O . MET A 1 177 ? 13.697 -17.846 -15.584 1.00 62.38 177 MET A O 1
ATOM 1292 N N . GLY A 1 178 ? 11.973 -17.349 -16.908 1.00 82.81 178 GLY A N 1
ATOM 1293 C CA . GLY A 1 178 ? 11.948 -15.922 -16.553 1.00 82.81 178 GLY A CA 1
ATOM 1294 C C . GLY A 1 178 ? 13.276 -15.168 -16.737 1.00 82.81 178 GLY A C 1
ATOM 1295 O O . GLY A 1 178 ? 14.209 -15.661 -17.372 1.00 82.81 178 GLY A O 1
ATOM 1296 N N . PHE A 1 179 ? 13.337 -13.937 -16.233 1.00 90.25 179 PHE A N 1
ATOM 1297 C CA . PHE A 1 179 ? 14.561 -13.132 -16.160 1.00 90.25 179 PHE A CA 1
ATOM 1298 C C . PHE A 1 179 ? 14.443 -12.041 -15.106 1.00 90.25 179 PHE A C 1
ATOM 1300 O O . PHE A 1 179 ? 13.340 -11.676 -14.721 1.00 90.25 179 PHE A O 1
ATOM 1307 N N . VAL A 1 180 ? 15.564 -11.476 -14.675 1.00 89.06 180 VAL A N 1
ATOM 1308 C CA . VAL A 1 180 ? 15.594 -10.359 -13.728 1.00 89.06 180 VAL A CA 1
ATOM 1309 C C . VAL A 1 180 ? 16.037 -9.092 -14.446 1.00 89.06 180 VAL A C 1
ATOM 1311 O O . VAL A 1 180 ? 17.092 -9.089 -15.071 1.00 89.06 180 VAL A O 1
ATOM 1314 N N . LEU A 1 181 ? 15.261 -8.009 -14.352 1.00 88.94 181 LEU A N 1
ATOM 1315 C CA . LEU A 1 181 ? 15.722 -6.658 -14.687 1.00 88.94 181 LEU A CA 1
ATOM 1316 C C . LEU A 1 181 ? 16.368 -6.021 -13.457 1.00 88.94 181 LEU A C 1
ATOM 1318 O O . LEU A 1 181 ? 15.731 -5.881 -12.413 1.00 88.94 181 LEU A O 1
ATOM 1322 N N . SER A 1 182 ? 17.605 -5.571 -13.591 1.00 80.38 182 SER A N 1
ATOM 1323 C CA . SER A 1 182 ? 18.339 -4.865 -12.543 1.00 80.38 182 SER A CA 1
ATOM 1324 C C . SER A 1 182 ? 18.301 -3.357 -12.765 1.00 80.38 182 SER A C 1
ATOM 1326 O O . SER A 1 182 ? 18.294 -2.879 -13.897 1.00 80.38 182 SER A O 1
ATOM 1328 N N . SER A 1 183 ? 18.333 -2.582 -11.679 1.00 72.88 183 SER A N 1
ATOM 1329 C CA . SER A 1 183 ? 18.289 -1.110 -11.717 1.00 72.88 183 SER A CA 1
ATOM 1330 C C . SER A 1 183 ? 19.508 -0.445 -12.353 1.00 72.88 183 SER A C 1
ATOM 1332 O O . SER A 1 183 ? 19.467 0.745 -12.646 1.00 72.88 183 SER A O 1
ATOM 1334 N N . ASP A 1 184 ? 20.599 -1.182 -12.543 1.00 76.38 184 ASP A N 1
ATOM 1335 C CA . ASP A 1 184 ? 21.811 -0.711 -13.215 1.00 76.38 184 ASP A CA 1
ATOM 1336 C C . ASP A 1 184 ? 21.729 -0.804 -14.750 1.00 76.38 184 ASP A C 1
ATOM 1338 O O . ASP A 1 184 ? 22.691 -0.467 -15.439 1.00 76.38 184 ASP A O 1
ATOM 1342 N N . GLY A 1 185 ? 20.581 -1.231 -15.289 1.00 82.19 185 GLY A N 1
ATOM 1343 C CA . GLY A 1 185 ? 20.369 -1.406 -16.723 1.00 82.19 185 GLY A CA 1
ATOM 1344 C C . GLY A 1 185 ? 20.767 -2.788 -17.242 1.00 82.19 185 GLY A C 1
ATOM 1345 O O . GLY A 1 185 ? 20.716 -3.004 -18.452 1.00 82.19 185 GLY A O 1
ATOM 1346 N N . SER A 1 186 ? 21.143 -3.727 -16.368 1.00 90.81 186 SER A N 1
ATOM 1347 C CA . SER A 1 186 ? 21.426 -5.116 -16.743 1.00 90.81 186 SER A CA 1
ATOM 1348 C C . SER A 1 186 ? 20.202 -6.025 -16.602 1.00 90.81 186 SER A C 1
ATOM 1350 O O . SER A 1 186 ? 19.255 -5.718 -15.874 1.00 90.81 186 SER A O 1
ATOM 1352 N N . TYR A 1 187 ? 20.200 -7.145 -17.324 1.00 92.44 187 TYR A N 1
ATOM 1353 C CA . TYR A 1 187 ? 19.266 -8.246 -17.102 1.00 92.44 187 TYR A CA 1
ATOM 1354 C C . TYR A 1 187 ? 19.979 -9.595 -17.200 1.00 92.44 187 TYR A C 1
ATOM 1356 O O . TYR A 1 187 ? 20.950 -9.712 -17.948 1.00 92.44 187 TYR A O 1
ATOM 1364 N N . ALA A 1 188 ? 19.474 -10.607 -16.499 1.00 91.50 188 ALA A N 1
ATOM 1365 C CA . ALA A 1 188 ? 19.987 -11.978 -16.543 1.00 91.50 188 ALA A CA 1
ATOM 1366 C C . ALA A 1 188 ? 18.850 -13.007 -16.441 1.00 91.50 188 ALA A C 1
ATOM 1368 O O . ALA A 1 188 ? 17.751 -12.663 -16.000 1.00 91.50 188 ALA A O 1
ATOM 1369 N N . ASP A 1 189 ? 19.079 -14.247 -16.876 1.00 87.69 189 ASP A N 1
ATOM 1370 C CA . ASP A 1 189 ? 18.182 -15.366 -16.569 1.00 87.69 189 ASP A CA 1
ATOM 1371 C C . ASP A 1 189 ? 18.237 -15.720 -15.073 1.00 87.69 189 ASP A C 1
ATOM 1373 O O . ASP A 1 189 ? 19.054 -15.194 -14.318 1.00 87.69 189 ASP A O 1
ATOM 1377 N N . LEU A 1 190 ? 17.301 -16.549 -14.601 1.00 83.69 190 LEU A N 1
ATOM 1378 C CA . LEU A 1 190 ? 17.146 -16.830 -13.165 1.00 83.69 190 LEU A CA 1
ATOM 1379 C C . LEU A 1 190 ? 18.324 -17.573 -12.518 1.00 83.69 190 LEU A C 1
ATOM 1381 O O . LEU A 1 190 ? 18.425 -17.594 -11.292 1.00 83.69 190 LEU A O 1
ATOM 1385 N N . ASP A 1 191 ? 19.194 -18.186 -13.315 1.00 83.25 191 ASP A N 1
ATOM 1386 C CA . ASP A 1 191 ? 20.450 -18.798 -12.883 1.00 83.25 191 ASP A CA 1
ATOM 1387 C C . ASP A 1 191 ? 21.668 -17.863 -13.018 1.00 83.25 191 ASP A C 1
ATOM 1389 O O . ASP A 1 191 ? 22.761 -18.260 -12.622 1.00 83.25 191 ASP A O 1
ATOM 1393 N N . ASP A 1 192 ? 21.479 -16.616 -13.473 1.00 81.25 192 ASP A N 1
ATOM 1394 C CA . ASP A 1 192 ? 22.517 -15.578 -13.636 1.00 81.25 192 ASP A CA 1
ATOM 1395 C C . ASP A 1 192 ? 23.634 -15.952 -14.639 1.00 81.25 192 ASP A C 1
ATOM 1397 O O . ASP A 1 192 ? 24.707 -15.347 -14.670 1.00 81.25 192 ASP A O 1
ATOM 1401 N N . ASP A 1 193 ? 23.386 -16.950 -15.495 1.00 81.75 193 ASP A N 1
ATOM 1402 C CA . ASP A 1 193 ? 24.378 -17.519 -16.415 1.00 81.75 193 ASP A CA 1
ATOM 1403 C C . ASP A 1 193 ? 24.391 -16.806 -17.779 1.00 81.75 193 ASP A C 1
ATOM 1405 O O . ASP A 1 193 ? 25.408 -16.794 -18.488 1.00 81.75 193 ASP A O 1
ATOM 1409 N N . ARG A 1 194 ? 23.270 -16.205 -18.191 1.00 85.62 194 ARG A N 1
ATOM 1410 C CA . ARG A 1 194 ? 23.141 -15.474 -19.458 1.00 85.62 194 ARG A CA 1
ATOM 1411 C C . ARG A 1 194 ? 22.418 -14.159 -19.233 1.00 85.62 194 ARG A C 1
ATOM 1413 O O . ARG A 1 194 ? 21.258 -14.121 -18.850 1.00 85.62 194 ARG A O 1
ATOM 1420 N N . GLY A 1 195 ? 23.067 -13.063 -19.608 1.00 90.00 195 GLY A N 1
ATOM 1421 C CA . GLY A 1 195 ? 22.509 -11.729 -19.436 1.00 90.00 195 GLY A CA 1
ATOM 1422 C C . GLY A 1 195 ? 22.978 -10.721 -20.472 1.00 90.00 195 GLY A C 1
ATOM 1423 O O . GLY A 1 195 ? 23.828 -11.001 -21.322 1.00 90.00 195 GLY A O 1
ATOM 1424 N N . GLY A 1 196 ? 22.386 -9.539 -20.408 1.00 94.56 196 GLY A N 1
ATOM 1425 C CA . GLY A 1 196 ? 22.687 -8.408 -21.269 1.00 94.56 196 GLY A CA 1
ATOM 1426 C C . GLY A 1 196 ? 22.258 -7.096 -20.626 1.00 94.56 196 GLY A C 1
ATOM 1427 O O . GLY A 1 196 ? 22.138 -6.995 -19.409 1.00 94.56 196 GLY A O 1
ATOM 1428 N N . ASN A 1 197 ? 22.011 -6.085 -21.450 1.00 96.62 197 ASN A N 1
ATOM 1429 C CA . ASN A 1 197 ? 21.520 -4.783 -21.015 1.00 96.62 197 ASN A CA 1
ATOM 1430 C C . ASN A 1 197 ? 20.125 -4.522 -21.568 1.00 96.62 197 ASN A C 1
ATOM 1432 O O . ASN A 1 197 ? 19.791 -4.958 -22.675 1.00 96.62 197 ASN A O 1
ATOM 1436 N N . TRP A 1 198 ? 19.345 -3.748 -20.827 1.00 94.44 198 TRP A N 1
ATOM 1437 C CA . TRP A 1 198 ? 18.052 -3.246 -21.254 1.00 94.44 198 TRP A CA 1
ATOM 1438 C C . TRP A 1 198 ? 18.033 -1.717 -21.260 1.00 94.44 198 TRP A C 1
ATOM 1440 O O . TRP A 1 198 ? 18.773 -1.048 -20.542 1.00 94.44 198 TRP A O 1
ATOM 1450 N N . GLN A 1 199 ? 17.169 -1.153 -22.098 1.00 92.31 199 GLN A N 1
ATOM 1451 C CA . GLN A 1 199 ? 16.902 0.277 -22.133 1.00 92.31 199 GLN A CA 1
ATOM 1452 C C . GLN A 1 199 ? 15.405 0.514 -22.246 1.00 92.31 199 GLN A C 1
ATOM 1454 O O . GLN A 1 199 ? 14.753 -0.032 -23.138 1.00 92.31 199 GLN A O 1
ATOM 1459 N N . TYR A 1 200 ? 14.882 1.351 -21.357 1.00 87.88 200 TYR A N 1
ATOM 1460 C CA . TYR A 1 200 ? 13.487 1.756 -21.362 1.00 87.88 200 TYR A CA 1
ATOM 1461 C C . TYR A 1 200 ? 13.317 3.142 -21.987 1.00 87.88 200 TYR A C 1
ATOM 1463 O O . TYR A 1 200 ? 14.023 4.083 -21.629 1.00 87.88 200 TYR A O 1
ATOM 1471 N N . ASP A 1 201 ? 12.394 3.248 -22.938 1.00 83.44 201 ASP A N 1
ATOM 1472 C CA . ASP A 1 201 ? 11.944 4.498 -23.539 1.00 83.44 201 ASP A CA 1
ATOM 1473 C C . ASP A 1 201 ? 10.516 4.778 -23.072 1.00 83.44 201 ASP A C 1
ATOM 1475 O O . ASP A 1 201 ? 9.545 4.181 -23.552 1.00 83.44 201 ASP A O 1
ATOM 1479 N N . GLU A 1 202 ? 10.430 5.705 -22.127 1.00 73.31 202 GLU A N 1
ATOM 1480 C CA . GLU A 1 202 ? 9.200 6.126 -21.474 1.00 73.31 202 GLU A CA 1
ATOM 1481 C C . GLU A 1 202 ? 8.222 6.803 -22.447 1.00 73.31 202 GLU A C 1
ATOM 1483 O O . GLU A 1 202 ? 7.022 6.519 -22.422 1.00 73.31 202 GLU A O 1
ATOM 1488 N N . GLY A 1 203 ? 8.734 7.593 -23.397 1.00 72.62 203 GLY A N 1
ATOM 1489 C CA . GLY A 1 203 ? 7.914 8.311 -24.374 1.00 72.62 203 GLY A CA 1
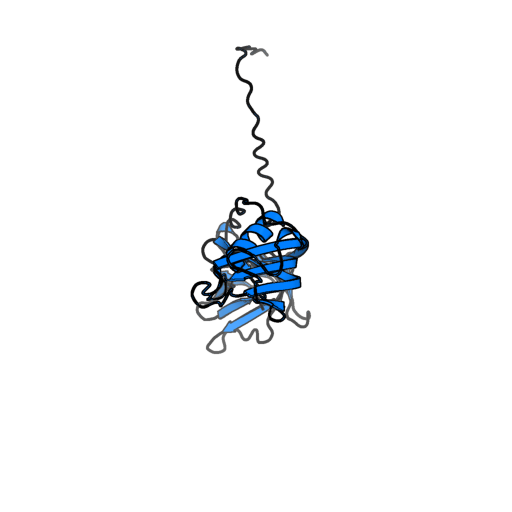ATOM 1490 C C . GLY A 1 203 ? 7.222 7.394 -25.385 1.00 72.62 203 GLY A C 1
ATOM 1491 O O . GLY A 1 203 ? 6.173 7.749 -25.922 1.00 72.62 203 GLY A O 1
ATOM 1492 N N . SER A 1 204 ? 7.786 6.211 -25.643 1.00 80.25 204 SER A N 1
ATOM 1493 C CA . SER A 1 204 ? 7.180 5.202 -26.520 1.00 80.25 204 SER A CA 1
ATOM 1494 C C . SER A 1 204 ? 6.647 3.969 -25.787 1.00 80.25 204 SER A C 1
ATOM 1496 O O . SER A 1 204 ? 6.222 3.024 -26.456 1.00 80.25 204 SER A O 1
ATOM 1498 N N . ALA A 1 205 ? 6.670 3.966 -24.446 1.00 82.56 205 ALA A N 1
ATOM 1499 C CA . ALA A 1 205 ? 6.336 2.820 -23.598 1.00 82.56 205 ALA A CA 1
ATOM 1500 C C . ALA A 1 205 ? 6.946 1.512 -24.138 1.00 82.56 205 ALA A C 1
ATOM 1502 O O . ALA A 1 205 ? 6.253 0.508 -24.344 1.00 82.56 205 ALA A O 1
ATOM 1503 N N . SER A 1 206 ? 8.247 1.545 -24.449 1.00 90.31 206 SER A N 1
ATOM 1504 C CA . SER A 1 206 ? 8.948 0.414 -25.056 1.00 90.31 206 SER A CA 1
ATOM 1505 C C . SER A 1 206 ? 10.270 0.112 -24.366 1.00 90.31 206 SER A C 1
ATOM 1507 O O . SER A 1 206 ? 10.986 1.012 -23.943 1.00 90.31 206 SER A O 1
ATOM 1509 N N . ILE A 1 207 ? 10.603 -1.171 -24.270 1.00 92.44 207 ILE A N 1
ATOM 1510 C CA . ILE A 1 207 ? 11.857 -1.662 -23.696 1.00 92.44 207 ILE A CA 1
ATOM 1511 C C . ILE A 1 207 ? 12.650 -2.373 -24.789 1.00 92.44 207 ILE A C 1
ATOM 1513 O O . ILE A 1 207 ? 12.078 -3.076 -25.620 1.00 92.44 207 ILE A O 1
ATOM 1517 N N . ARG A 1 208 ? 13.963 -2.173 -24.836 1.00 95.50 208 ARG A N 1
ATOM 1518 C CA . ARG A 1 208 ? 14.861 -2.843 -25.783 1.00 95.50 208 ARG A CA 1
ATOM 1519 C C . ARG A 1 208 ? 15.905 -3.636 -25.028 1.00 95.50 208 ARG A C 1
ATOM 1521 O O . ARG A 1 208 ? 16.412 -3.154 -24.022 1.00 95.50 208 ARG A O 1
ATOM 1528 N N . PHE A 1 209 ? 16.251 -4.797 -25.561 1.00 95.06 209 PHE A N 1
ATOM 1529 C CA . PHE A 1 209 ? 17.247 -5.696 -24.997 1.00 95.06 209 PHE A CA 1
ATOM 1530 C C . PHE A 1 209 ? 18.452 -5.819 -25.931 1.00 95.06 209 PHE A C 1
ATOM 1532 O O . PHE A 1 209 ? 18.314 -5.821 -27.156 1.00 95.06 209 PHE A O 1
ATOM 1539 N N . SER A 1 210 ? 19.643 -5.900 -25.344 1.00 96.19 210 SER A N 1
ATOM 1540 C CA . SER A 1 210 ? 20.910 -6.032 -26.066 1.00 96.19 210 SER A CA 1
ATOM 1541 C C . SER A 1 210 ? 21.863 -6.975 -25.339 1.00 96.19 210 SER A C 1
ATOM 1543 O O . SER A 1 210 ? 22.001 -6.902 -24.119 1.00 96.19 210 SER A O 1
ATOM 1545 N N . GLY A 1 211 ? 22.533 -7.851 -26.081 1.00 92.56 211 GLY A N 1
ATOM 1546 C CA . GLY A 1 211 ? 23.297 -8.970 -25.530 1.00 92.56 211 GLY A CA 1
ATOM 1547 C C . GLY A 1 211 ? 22.402 -10.025 -24.874 1.00 92.56 211 GLY A C 1
ATOM 1548 O O . GLY A 1 211 ? 21.206 -9.808 -24.701 1.00 92.56 211 GLY A O 1
ATOM 1549 N N . GLY A 1 212 ? 22.976 -11.171 -24.509 1.00 90.12 212 GLY A N 1
ATOM 1550 C CA . GLY A 1 212 ? 22.261 -12.246 -23.815 1.00 90.12 212 GLY A CA 1
ATOM 1551 C C . GLY A 1 212 ? 21.202 -12.962 -24.663 1.00 90.12 212 GLY A C 1
ATOM 1552 O O . GLY A 1 212 ? 21.256 -12.980 -25.891 1.00 90.12 212 GLY A O 1
ATOM 1553 N N . PHE A 1 213 ? 20.243 -13.598 -23.991 1.00 87.62 213 PHE A N 1
ATOM 1554 C CA . PHE A 1 213 ? 19.216 -14.433 -24.628 1.00 87.62 213 PHE A CA 1
ATOM 1555 C C . PHE A 1 213 ? 18.007 -13.643 -25.161 1.00 87.62 213 PHE A C 1
ATOM 1557 O O . PHE A 1 213 ? 17.238 -14.188 -25.951 1.00 87.62 213 PHE A O 1
ATOM 1564 N N . LEU A 1 214 ? 17.849 -12.373 -24.777 1.00 89.94 214 LEU A N 1
ATOM 1565 C CA . LEU A 1 214 ? 16.866 -11.441 -25.347 1.00 89.94 214 LEU A CA 1
ATOM 1566 C C . LEU A 1 214 ? 17.503 -10.449 -26.330 1.00 89.94 214 LEU A C 1
ATOM 1568 O O . LEU A 1 214 ? 16.880 -9.443 -26.658 1.00 89.94 214 LEU A O 1
ATOM 1572 N N . ASP A 1 215 ? 18.724 -10.692 -26.815 1.00 92.44 215 ASP A N 1
ATOM 1573 C CA . ASP A 1 215 ? 19.391 -9.760 -27.728 1.00 92.44 215 ASP A CA 1
ATOM 1574 C C . ASP A 1 215 ? 18.513 -9.403 -28.943 1.00 92.44 215 ASP A C 1
ATOM 1576 O O . ASP A 1 215 ? 17.916 -10.266 -29.596 1.00 92.44 215 ASP A O 1
ATOM 1580 N N . GLY A 1 216 ? 18.405 -8.103 -29.222 1.00 91.12 216 GLY A N 1
ATOM 1581 C CA . GLY A 1 216 ? 17.610 -7.558 -30.321 1.00 91.12 216 GLY A CA 1
ATOM 1582 C C . GLY A 1 216 ? 16.093 -7.574 -30.105 1.00 91.12 216 GLY A C 1
ATOM 1583 O O . GLY A 1 216 ? 15.365 -7.062 -30.958 1.00 91.12 216 GLY A O 1
ATOM 1584 N N . GLN A 1 217 ? 15.595 -8.117 -28.990 1.00 91.69 217 GLN A N 1
ATOM 1585 C CA . GLN A 1 217 ? 14.167 -8.101 -28.678 1.00 91.69 217 GLN A CA 1
ATOM 1586 C C . GLN A 1 217 ? 13.707 -6.706 -28.248 1.00 91.69 217 GLN A C 1
ATOM 1588 O O . GLN A 1 217 ? 14.437 -5.935 -27.613 1.00 91.69 217 GLN A O 1
ATOM 1593 N N . ARG A 1 218 ? 12.452 -6.388 -28.574 1.00 93.38 218 ARG A N 1
ATOM 1594 C CA . ARG A 1 218 ? 11.789 -5.155 -28.153 1.00 93.38 218 ARG A CA 1
ATOM 1595 C C . ARG A 1 218 ? 10.441 -5.479 -27.529 1.00 93.38 218 ARG A C 1
ATOM 1597 O O . ARG A 1 218 ? 9.601 -6.081 -28.182 1.00 93.38 218 ARG A O 1
ATOM 1604 N N . GLY A 1 219 ? 10.235 -5.027 -26.299 1.00 92.06 219 GLY A N 1
ATOM 1605 C CA . GLY A 1 219 ? 8.933 -4.979 -25.653 1.00 92.06 219 GLY A CA 1
ATOM 1606 C C . GLY A 1 219 ? 8.185 -3.689 -25.988 1.00 92.06 219 GLY A C 1
ATOM 1607 O O . GLY A 1 219 ? 8.789 -2.625 -26.139 1.00 92.06 219 GLY A O 1
ATOM 1608 N N . SER A 1 220 ? 6.868 -3.781 -26.091 1.00 91.94 220 SER A N 1
ATOM 1609 C CA . SER A 1 220 ? 5.942 -2.678 -26.346 1.00 91.94 220 SER A CA 1
ATOM 1610 C C . SER A 1 220 ? 4.786 -2.707 -25.349 1.00 91.94 220 SER A C 1
ATOM 1612 O O . SER A 1 220 ? 4.498 -3.752 -24.764 1.00 91.94 220 SER A O 1
ATOM 1614 N N . GLY A 1 221 ? 4.145 -1.555 -25.136 1.00 86.31 221 GLY A N 1
ATOM 1615 C CA . GLY A 1 221 ? 3.063 -1.433 -24.157 1.00 86.31 221 GLY A CA 1
ATOM 1616 C C . GLY A 1 221 ? 3.548 -1.619 -22.719 1.00 86.31 221 GLY A C 1
ATOM 1617 O O . GLY A 1 221 ? 2.847 -2.224 -21.917 1.00 86.31 221 GLY A O 1
ATOM 1618 N N . VAL A 1 222 ? 4.762 -1.149 -22.414 1.00 86.06 222 VAL A N 1
ATOM 1619 C CA . VAL A 1 222 ? 5.355 -1.268 -21.077 1.00 86.06 222 VAL A CA 1
ATOM 1620 C C . VAL A 1 222 ? 4.472 -0.586 -20.038 1.00 86.06 222 VAL A C 1
ATOM 1622 O O . VAL A 1 222 ? 4.067 0.562 -20.206 1.00 86.06 222 VAL A O 1
ATOM 1625 N N . SER A 1 223 ? 4.186 -1.303 -18.957 1.00 79.31 223 SER A N 1
ATOM 1626 C CA . SER A 1 223 ? 3.397 -0.853 -17.812 1.00 79.31 223 SER A CA 1
ATOM 1627 C C . SER A 1 223 ? 3.810 -1.610 -16.545 1.00 79.31 223 SER A C 1
ATOM 1629 O O . SER A 1 223 ? 4.607 -2.549 -16.610 1.00 79.31 223 SER A O 1
ATOM 1631 N N . ALA A 1 224 ? 3.226 -1.248 -15.397 1.00 73.88 224 ALA A N 1
ATOM 1632 C CA . ALA A 1 224 ? 3.463 -1.949 -14.130 1.00 73.88 224 ALA A CA 1
ATOM 1633 C C . ALA A 1 224 ? 3.029 -3.429 -14.156 1.00 73.88 224 ALA A C 1
ATOM 1635 O O . ALA A 1 224 ? 3.478 -4.218 -13.317 1.00 73.88 224 ALA A O 1
ATOM 1636 N N . GLU A 1 225 ? 2.157 -3.786 -15.105 1.00 78.38 225 GLU A N 1
ATOM 1637 C CA . GLU A 1 225 ? 1.635 -5.136 -15.330 1.00 78.38 225 GLU A CA 1
ATOM 1638 C C . GLU A 1 225 ? 2.525 -5.956 -16.273 1.00 78.38 225 GLU A C 1
ATOM 1640 O O . GLU A 1 225 ? 2.409 -7.175 -16.307 1.00 78.38 225 GLU A O 1
ATOM 1645 N N . GLY A 1 226 ? 3.438 -5.317 -17.014 1.00 85.31 226 GLY A N 1
ATOM 1646 C CA . GLY A 1 226 ? 4.312 -6.000 -17.961 1.00 85.31 226 GLY A CA 1
ATOM 1647 C C . GLY A 1 226 ? 4.403 -5.330 -19.327 1.00 85.31 226 GLY A C 1
ATOM 1648 O O . GLY A 1 226 ? 4.153 -4.133 -19.475 1.00 85.31 226 GLY A O 1
ATOM 1649 N N . PHE A 1 227 ? 4.800 -6.109 -20.333 1.00 89.88 227 PHE A N 1
ATOM 1650 C CA . PHE A 1 227 ? 4.927 -5.680 -21.727 1.00 89.88 227 PHE A CA 1
ATOM 1651 C C . PHE A 1 227 ? 4.814 -6.857 -22.704 1.00 89.88 227 PHE A C 1
ATOM 1653 O O . PHE A 1 227 ? 5.028 -8.012 -22.343 1.00 89.88 227 PHE A O 1
ATOM 1660 N N . ALA A 1 228 ? 4.539 -6.567 -23.975 1.00 91.25 228 ALA A N 1
ATOM 1661 C CA . ALA A 1 228 ? 4.514 -7.561 -25.047 1.00 91.25 228 ALA A CA 1
ATOM 1662 C C . ALA A 1 228 ? 5.782 -7.477 -25.907 1.00 91.25 228 ALA A C 1
ATOM 1664 O O . ALA A 1 228 ? 6.087 -6.411 -26.440 1.00 91.25 228 ALA A O 1
ATOM 1665 N N . ILE A 1 229 ? 6.509 -8.587 -26.072 1.00 90.31 229 ILE A N 1
ATOM 1666 C CA . ILE A 1 229 ? 7.638 -8.681 -27.020 1.00 90.31 229 ILE A CA 1
ATOM 1667 C C . ILE A 1 229 ? 7.115 -8.877 -28.448 1.00 90.31 229 ILE A C 1
ATOM 1669 O O . ILE A 1 229 ? 7.640 -8.314 -29.406 1.00 90.31 229 ILE A O 1
ATOM 1673 N N . THR A 1 230 ? 6.056 -9.672 -28.593 1.00 85.62 230 THR A N 1
ATOM 1674 C CA . THR A 1 230 ? 5.340 -9.898 -29.856 1.00 85.62 230 THR A CA 1
ATOM 1675 C C . THR A 1 230 ? 3.847 -10.041 -29.567 1.00 85.62 230 THR A C 1
ATOM 1677 O O . THR A 1 230 ? 3.461 -10.175 -28.408 1.00 85.62 230 THR A O 1
ATOM 1680 N N . ASP A 1 231 ? 3.012 -10.119 -30.603 1.00 83.81 231 ASP A N 1
ATOM 1681 C CA . ASP A 1 231 ? 1.567 -10.369 -30.450 1.00 83.81 231 ASP A CA 1
ATOM 1682 C C . ASP A 1 231 ? 1.246 -11.708 -29.758 1.00 83.81 231 ASP A C 1
ATOM 1684 O O . ASP A 1 231 ? 0.130 -11.923 -29.291 1.00 83.81 231 ASP A O 1
ATOM 1688 N N . THR A 1 232 ? 2.216 -12.623 -29.696 1.00 83.19 232 THR A N 1
ATOM 1689 C CA . THR A 1 232 ? 2.063 -13.952 -29.099 1.00 83.19 232 THR A CA 1
ATOM 1690 C C . THR A 1 232 ? 2.918 -14.162 -27.857 1.00 83.19 232 THR A C 1
ATOM 1692 O O . THR A 1 232 ? 2.888 -15.272 -27.330 1.00 83.19 232 THR A O 1
ATOM 1695 N N . VAL A 1 233 ? 3.693 -13.158 -27.419 1.00 86.56 233 VAL A N 1
ATOM 1696 C CA . VAL A 1 233 ? 4.621 -13.258 -26.279 1.00 86.56 233 VAL A CA 1
ATOM 1697 C C . VAL A 1 233 ? 4.524 -12.027 -25.389 1.00 86.56 233 VAL A C 1
ATOM 1699 O O . VAL A 1 233 ? 4.874 -10.924 -25.815 1.00 86.56 233 VAL A O 1
ATOM 1702 N N . SER A 1 234 ? 4.136 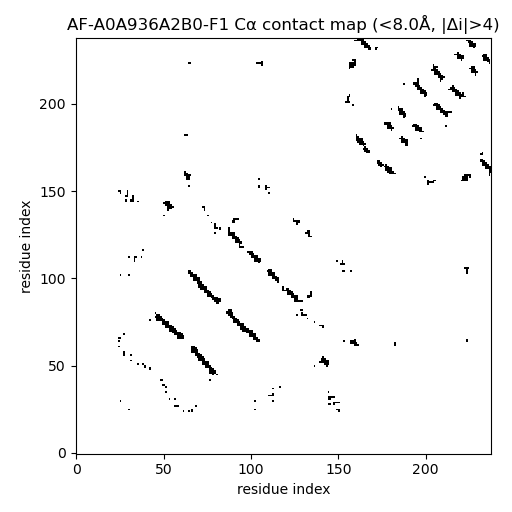-12.236 -24.134 1.00 88.56 234 SER A N 1
ATOM 1703 C CA . SER A 1 234 ? 4.039 -11.201 -23.102 1.00 88.56 234 SER A CA 1
ATOM 1704 C C . SER A 1 234 ? 4.861 -11.563 -21.876 1.00 88.56 234 SER A C 1
ATOM 1706 O O . SER A 1 234 ? 4.988 -12.738 -21.542 1.00 88.56 234 SER A O 1
ATOM 1708 N N . CYS A 1 235 ? 5.398 -10.553 -21.205 1.00 89.12 235 CYS A N 1
ATOM 1709 C CA . CYS A 1 235 ? 6.163 -10.683 -19.977 1.00 89.12 235 CYS A CA 1
ATOM 1710 C C . CYS A 1 235 ? 5.495 -9.867 -18.878 1.00 89.12 235 CYS A C 1
ATOM 1712 O O . CYS A 1 235 ? 5.195 -8.696 -19.100 1.00 89.12 235 CYS A O 1
ATOM 1714 N N . GLU A 1 236 ? 5.299 -10.467 -17.712 1.00 87.06 236 GLU A N 1
ATOM 1715 C CA . GLU A 1 236 ? 4.725 -9.830 -16.524 1.00 87.06 236 GLU A CA 1
ATOM 1716 C C . GLU A 1 236 ? 5.683 -9.984 -15.331 1.00 87.06 236 GLU A C 1
ATOM 1718 O O . GLU A 1 236 ? 6.424 -10.973 -15.278 1.00 87.06 236 GLU A O 1
ATOM 1723 N N . PRO A 1 237 ? 5.713 -9.028 -14.388 1.00 84.06 237 PRO A N 1
ATOM 1724 C CA . PRO A 1 237 ? 6.508 -9.167 -13.169 1.00 84.06 237 PRO A CA 1
ATOM 1725 C C . PRO A 1 237 ? 6.006 -10.321 -12.282 1.00 84.06 237 PRO A C 1
ATOM 1727 O O . PRO A 1 237 ? 4.791 -10.470 -12.129 1.00 84.06 237 PRO A O 1
ATOM 1730 N N . TYR A 1 238 ? 6.927 -11.083 -11.679 1.00 74.12 238 TYR A N 1
ATOM 1731 C CA . TYR A 1 238 ? 6.649 -12.188 -10.742 1.00 74.12 238 TYR A CA 1
ATOM 1732 C C . TYR A 1 238 ? 6.798 -11.767 -9.271 1.00 74.12 238 TYR A C 1
ATOM 1734 O O . TYR A 1 238 ? 7.710 -10.963 -8.964 1.00 74.12 238 TYR A O 1
#